Protein AF-A0A3C1A9A0-F1 (afdb_monomer)

Foldseek 3Di:
DDDDDDDPDDDDQDWDADPVGKTKHFPDADDAAADDAQKKWWKWKFKAFPVGHTPDTCVVVVHTAIDGACPPLAFQSCNVHRRVGGAQTWMKIWAWQVRHVAQDCPPSAHHRTTMIMTMGTHDIGDSVVPDDQPQPPFDWDADPLRKIKGWSDADPAAQADAQWKWWKWKWKDFPVRDTPDTCVSVVGTDIDGAPPPPAFQSCSVVSNVGHAQIWMKIFAWQNSHVAQDDDSVRHGRTTMIMTMHGHDID

Nearest PDB structures (foldseek):
  4ggq-assembly4_D  TM=9.706E-01  e=7.119E-12  Saccharomyces cerevisiae S288C
  3uqa-assembly1_A  TM=9.574E-01  e=8.371E-12  Saccharomyces cerevisiae S288C
  4g50-assembly2_B  TM=8.655E-01  e=7.931E-12  Saccharomyces cerevisiae S288C
  6o4a-assembly3_C  TM=8.579E-01  e=9.326E-12  Saccharomyces cerevisiae S288C
  6o49-assembly2_B  TM=7.398E-01  e=4.621E-12  Saccharomyces cerevisiae S288C

Solvent-accessible surface area (backbone atoms only — not comparable to full-atom values): 13678 Å² total; per-residue (Å²): 142,82,86,81,82,79,78,81,74,82,77,72,81,79,57,50,66,47,98,90,54,35,34,42,29,72,79,37,82,39,85,52,52,69,39,46,70,57,16,37,38,34,30,37,39,40,35,23,40,87,89,63,53,71,76,46,45,30,62,84,66,75,43,68,47,73,50,55,36,68,69,75,83,60,45,54,37,52,53,66,48,49,60,77,39,31,18,51,19,27,33,40,38,41,24,45,18,88,30,52,65,28,79,47,72,68,76,84,45,54,51,59,44,46,40,35,34,43,38,38,32,68,39,58,47,53,46,77,78,57,68,75,77,76,57,84,95,55,70,71,49,73,46,97,89,59,41,32,40,32,69,68,37,84,29,88,49,62,65,39,47,81,73,26,40,38,30,30,40,39,41,32,22,40,87,90,67,51,71,76,50,40,23,74,70,74,75,45,60,48,73,44,45,34,66,71,71,77,57,44,57,42,51,40,56,50,46,56,73,42,21,18,58,16,30,33,38,38,41,28,42,18,88,32,51,67,28,81,42,70,54,90,92,40,58,49,57,45,46,39,36,31,38,37,33,32,72,41,65,91

Radius of gyration: 23.23 Å; Cα contacts (8 Å, |Δi|>4): 586; chains: 1; bounding box: 51×32×93 Å

Secondary structure (DSSP, 8-state):
-----------PPP-EE-TT--EEEEEE---SPBP-TT-EEEEEEEEEETT--EEEETTTTT--EEEETTSSSS-HHHHHHGGG-BTT-EEEEEE-GGGTTTT---SSS-TTPPEEEEEEEEEEE-GGGSPPP--TTPPEEE-TTS-EEEEEE---SPBP-TT-EEEEEEEEE-TTS-EEEETTTTTS-EEEETTTTSS-HHHHHHHTT-BTT-EEEEEE-GGGTTTTS-BTTB-TT--EEEEEEEEEE-

pLDDT: mean 90.2, std 13.94, range [34.34, 98.69]

Sequence (250 aa):
NACSTTKKSATSPDFIQTPSGVKIQIVKHGKGEKVENENIVRLHYIGKLTDGTIFDSSIQRDKPIQIIVGRGQTIKGWEEAMPYLHEGDKAILTIPPELGYGDQDLGIIPPRSTLIFEIDLLEVVQASSYEPLNTAGLDTLELDSGLKIIIAKIGKGPKATYGRQVVAHYTGYLPDGKIFDSSYLHGQPISFQLGSGQVIKGWDEAFSLLPQGTKARLIIPPHLAYGNNDVGPIPAGSTLIFDVEVVDVK

Mean predicted aligned error: 8.96 Å

Structure (mmCIF, N/CA/C/O backbone):
data_AF-A0A3C1A9A0-F1
#
_entry.id   AF-A0A3C1A9A0-F1
#
loop_
_atom_site.group_PDB
_atom_site.id
_atom_site.type_symbol
_atom_site.label_atom_id
_atom_site.label_alt_id
_atom_site.label_comp_id
_atom_site.label_asym_id
_atom_site.label_entity_id
_atom_site.label_seq_id
_atom_site.pdbx_PDB_ins_code
_atom_site.Cartn_x
_atom_site.Cartn_y
_atom_site.Cartn_z
_atom_site.occupancy
_atom_site.B_iso_or_equiv
_atom_site.auth_seq_id
_atom_site.auth_comp_id
_atom_site.auth_asym_id
_atom_site.auth_atom_id
_atom_site.pdbx_PDB_model_num
ATOM 1 N N . ASN A 1 1 ? -17.185 -12.776 66.396 1.00 41.75 1 ASN A N 1
ATOM 2 C CA . ASN A 1 1 ? -18.099 -12.458 65.278 1.00 41.75 1 ASN A CA 1
ATOM 3 C C . ASN A 1 1 ? -17.717 -11.145 64.623 1.00 41.75 1 ASN A C 1
ATOM 5 O O . ASN A 1 1 ? -18.110 -10.104 65.119 1.00 41.75 1 ASN A O 1
ATOM 9 N N . ALA A 1 2 ? -16.954 -11.207 63.533 1.00 36.94 2 ALA A N 1
ATOM 10 C CA . ALA A 1 2 ? -16.932 -10.190 62.479 1.00 36.94 2 ALA A CA 1
ATOM 11 C C . ALA A 1 2 ? -16.252 -10.825 61.256 1.00 36.94 2 ALA A C 1
ATOM 13 O O . ALA A 1 2 ? -15.036 -10.786 61.103 1.00 36.94 2 ALA A O 1
ATOM 14 N N . CYS A 1 3 ? -17.052 -11.518 60.447 1.00 38.12 3 CYS A N 1
ATOM 15 C CA . CYS A 1 3 ? -16.649 -12.020 59.142 1.00 38.12 3 CYS A CA 1
ATOM 16 C C . CYS A 1 3 ? -16.727 -10.837 58.168 1.00 38.12 3 CYS A C 1
ATOM 18 O O . CYS A 1 3 ? -17.814 -10.341 57.885 1.00 38.12 3 CYS A O 1
ATOM 20 N N . SER A 1 4 ? -15.575 -10.345 57.719 1.00 35.97 4 SER A N 1
ATOM 21 C CA . SER A 1 4 ? -15.470 -9.339 56.664 1.00 35.97 4 SER A CA 1
ATOM 22 C C . SER A 1 4 ? -15.383 -10.064 55.323 1.00 35.97 4 SER A C 1
ATOM 24 O O . SER A 1 4 ? -14.306 -10.483 54.900 1.00 35.97 4 SER A O 1
ATOM 26 N N . THR A 1 5 ? -16.522 -10.231 54.659 1.00 39.34 5 THR A N 1
ATOM 27 C CA . THR A 1 5 ? -16.604 -10.668 53.265 1.00 39.34 5 THR A CA 1
ATOM 28 C C . THR A 1 5 ? -16.263 -9.499 52.343 1.00 39.34 5 THR A C 1
ATOM 30 O O . THR A 1 5 ? -17.104 -8.668 52.001 1.00 39.34 5 THR A O 1
ATOM 33 N N . THR A 1 6 ? -15.007 -9.425 51.908 1.00 36.47 6 THR A N 1
ATOM 34 C CA . THR A 1 6 ? -14.604 -8.561 50.798 1.00 36.47 6 THR A CA 1
ATOM 35 C C . THR A 1 6 ? -15.185 -9.111 49.494 1.00 36.47 6 THR A C 1
ATOM 37 O O . THR A 1 6 ? -14.821 -10.185 49.014 1.00 36.47 6 THR A O 1
ATOM 40 N N . LYS A 1 7 ? -16.134 -8.365 48.918 1.00 38.91 7 LYS A N 1
ATOM 41 C CA . LYS A 1 7 ? -16.634 -8.569 47.554 1.00 38.91 7 LYS A CA 1
ATOM 42 C C . LYS A 1 7 ? -15.457 -8.481 46.574 1.00 38.91 7 LYS A C 1
ATOM 44 O O . LYS A 1 7 ? -14.809 -7.440 46.490 1.00 38.91 7 LYS A O 1
ATOM 49 N N . LYS A 1 8 ? -15.203 -9.553 45.816 1.00 35.81 8 LYS A N 1
ATOM 50 C CA . LYS A 1 8 ? -14.360 -9.509 44.612 1.00 35.81 8 LYS A CA 1
ATOM 51 C C . LYS A 1 8 ? -15.003 -8.544 43.612 1.00 35.81 8 LYS A C 1
ATOM 53 O O . LYS A 1 8 ? -16.082 -8.824 43.097 1.00 35.81 8 LYS A O 1
ATOM 58 N N . SER A 1 9 ? -14.347 -7.409 43.381 1.00 34.34 9 SER A N 1
ATOM 59 C CA . SER A 1 9 ? -14.615 -6.531 42.242 1.00 34.34 9 SER A CA 1
ATOM 60 C C . SER A 1 9 ? -14.383 -7.319 40.956 1.00 34.34 9 SER A C 1
ATOM 62 O O . SER A 1 9 ? -13.368 -8.006 40.844 1.00 34.34 9 SER A O 1
ATOM 64 N N . ALA A 1 10 ? -15.319 -7.237 40.011 1.00 39.75 10 ALA A N 1
ATOM 65 C CA . ALA A 1 10 ? -15.143 -7.771 38.669 1.00 39.75 10 ALA A CA 1
ATOM 66 C C . ALA A 1 10 ? -13.889 -7.136 38.050 1.00 39.75 10 ALA A C 1
ATOM 68 O O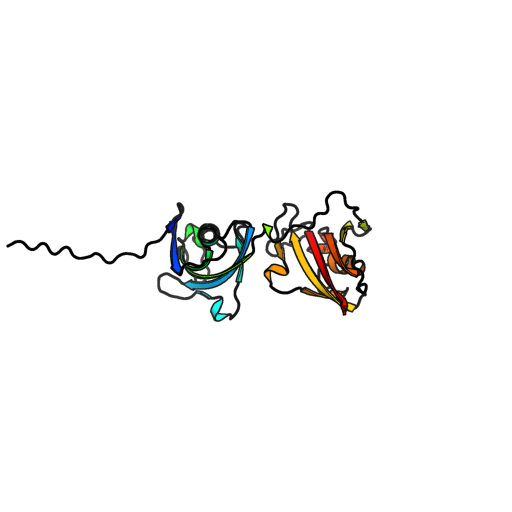 . ALA A 1 10 ? -13.765 -5.912 38.011 1.00 39.75 10 ALA A O 1
ATOM 69 N N . THR A 1 11 ? -12.932 -7.968 37.655 1.00 39.97 11 THR A N 1
ATOM 70 C CA . THR A 1 11 ? -11.699 -7.563 36.987 1.00 39.97 11 THR A CA 1
ATOM 71 C C . THR A 1 11 ? -12.072 -6.993 35.622 1.00 39.97 11 THR A C 1
ATOM 73 O O . THR A 1 11 ? -12.546 -7.728 34.756 1.00 39.97 11 THR A O 1
ATOM 76 N N . SER A 1 12 ? -11.903 -5.682 35.436 1.00 49.53 12 SER A N 1
ATOM 77 C CA . SER A 1 12 ? -11.842 -5.097 34.095 1.00 49.53 12 SER A CA 1
ATOM 78 C C . SER A 1 12 ? -10.804 -5.876 33.283 1.00 49.53 12 SER A C 1
ATOM 80 O O . SER A 1 12 ? -9.776 -6.240 33.857 1.00 49.53 12 SER A O 1
ATOM 82 N N . PRO A 1 13 ? -11.043 -6.171 31.995 1.00 57.34 13 PRO A N 1
ATOM 83 C CA . PRO A 1 13 ? -10.010 -6.790 31.183 1.00 57.34 13 PRO A CA 1
ATOM 84 C C . PRO A 1 13 ? -8.763 -5.905 31.200 1.00 57.34 13 PRO A C 1
ATOM 86 O O . PRO A 1 13 ? -8.875 -4.688 31.040 1.00 57.34 13 PRO A O 1
ATOM 89 N N . ASP A 1 14 ? -7.597 -6.510 31.422 1.00 85.56 14 ASP A N 1
ATOM 90 C CA . ASP A 1 14 ? -6.329 -5.794 31.364 1.00 85.56 14 ASP A CA 1
ATOM 91 C C . ASP A 1 14 ? -6.160 -5.233 29.945 1.00 85.56 14 ASP A C 1
ATOM 93 O O . ASP A 1 14 ? -6.187 -5.971 28.957 1.00 85.56 14 ASP A O 1
ATOM 97 N N . PHE A 1 15 ? -6.045 -3.911 29.839 1.00 91.19 15 PHE A N 1
ATOM 98 C CA . PHE A 1 15 ? -5.800 -3.216 28.581 1.00 91.19 15 PHE A CA 1
ATOM 99 C C . PHE A 1 15 ? -4.551 -2.350 28.704 1.00 91.19 15 PHE A C 1
ATOM 101 O O . PHE A 1 15 ? -4.271 -1.765 29.751 1.00 91.19 15 PHE A O 1
ATOM 108 N N . ILE A 1 16 ? -3.815 -2.243 27.604 1.00 95.25 16 ILE A N 1
ATOM 109 C CA . ILE A 1 16 ? -2.742 -1.267 27.442 1.00 95.25 16 ILE A CA 1
ATOM 110 C C . ILE A 1 16 ? -3.398 0.045 27.022 1.00 95.25 16 ILE A C 1
ATOM 112 O O . ILE A 1 16 ? -4.270 0.045 26.155 1.00 95.25 16 ILE A O 1
ATOM 116 N N . GLN A 1 17 ? -3.002 1.163 27.626 1.00 96.19 17 GLN A N 1
ATOM 117 C CA . GLN A 1 17 ? -3.461 2.484 27.208 1.00 96.19 17 GLN A CA 1
ATOM 118 C C . GLN A 1 17 ? -2.282 3.290 26.671 1.00 96.19 17 GLN A C 1
ATOM 120 O O . GLN A 1 17 ? -1.288 3.476 27.376 1.00 96.19 17 GLN A O 1
ATOM 125 N N . THR A 1 18 ? -2.389 3.768 25.432 1.00 95.75 18 THR A N 1
ATOM 126 C CA . THR A 1 18 ? -1.391 4.677 24.857 1.00 95.75 18 THR A CA 1
ATOM 127 C C . THR A 1 18 ? -1.466 6.044 25.552 1.00 95.75 18 THR A C 1
ATOM 129 O O . THR A 1 18 ? -2.513 6.393 26.109 1.00 95.75 18 THR A O 1
ATOM 132 N N . PRO A 1 19 ? -0.397 6.865 25.520 1.00 95.62 19 PRO A N 1
ATOM 133 C CA . PRO A 1 19 ? -0.416 8.200 26.128 1.00 95.62 19 PRO A CA 1
ATOM 134 C C . PRO A 1 19 ? -1.537 9.113 25.608 1.00 95.62 19 PRO A C 1
ATOM 136 O O . PRO A 1 19 ? -2.023 9.970 26.341 1.00 95.62 19 PRO A O 1
ATOM 139 N N . SER A 1 20 ? -1.952 8.917 24.357 1.00 96.38 20 SER A N 1
ATOM 140 C CA . SER A 1 20 ? -3.024 9.663 23.692 1.00 96.38 20 SER A CA 1
ATOM 141 C C . SER A 1 20 ? -4.431 9.126 24.004 1.00 96.38 20 SER A C 1
ATOM 143 O O . SER A 1 20 ? -5.416 9.773 23.667 1.00 96.38 20 SER A O 1
ATOM 145 N N . GLY A 1 21 ? -4.545 7.968 24.667 1.00 96.38 21 GLY A N 1
ATOM 146 C CA . GLY A 1 21 ? -5.814 7.425 25.151 1.00 96.38 21 GLY A CA 1
ATOM 147 C C . GLY A 1 21 ? -6.395 6.249 24.365 1.00 96.38 21 GLY A C 1
ATOM 148 O O . GLY A 1 21 ? -7.484 5.794 24.724 1.00 96.38 21 GLY A O 1
ATOM 149 N N . VAL A 1 22 ? -5.704 5.704 23.357 1.00 98.19 22 VAL A N 1
ATOM 150 C CA . VAL A 1 22 ? -6.134 4.446 22.718 1.00 98.19 22 VAL A CA 1
ATOM 151 C C . VAL A 1 22 ? -6.034 3.316 23.734 1.00 98.19 22 VAL A C 1
ATOM 153 O O . VAL A 1 22 ? -4.980 3.118 24.338 1.00 98.19 22 VAL A O 1
ATOM 156 N N . LYS A 1 23 ? -7.113 2.552 23.915 1.00 98.38 23 LYS A N 1
ATOM 157 C CA . LYS A 1 23 ? -7.092 1.336 24.739 1.00 98.38 23 LYS A CA 1
ATOM 158 C C . LYS A 1 23 ? -6.981 0.115 23.846 1.00 98.38 23 LYS A C 1
ATOM 160 O O . LYS A 1 23 ? -7.757 -0.027 22.905 1.00 98.38 23 LYS A O 1
ATOM 165 N N . ILE A 1 24 ? -6.046 -0.762 24.171 1.00 98.44 24 ILE A N 1
ATOM 166 C CA . ILE A 1 24 ? -5.696 -1.953 23.406 1.00 98.44 24 ILE A CA 1
ATOM 167 C C . ILE A 1 24 ? -5.873 -3.149 24.332 1.00 98.44 24 ILE A C 1
ATOM 169 O O . ILE A 1 24 ? -5.125 -3.324 25.295 1.00 98.44 24 ILE A O 1
ATOM 173 N N . GLN A 1 25 ? -6.874 -3.969 24.050 1.00 98.00 25 GLN A N 1
ATOM 174 C CA . GLN A 1 25 ? -7.133 -5.201 24.779 1.00 98.00 25 GLN A CA 1
ATOM 175 C C . GLN A 1 25 ? -6.804 -6.389 23.876 1.00 98.00 25 GLN A C 1
ATOM 177 O O . GLN A 1 25 ? -7.544 -6.679 22.939 1.00 98.00 25 GLN A O 1
ATOM 182 N N . ILE A 1 26 ? -5.717 -7.102 24.164 1.00 97.56 26 ILE A N 1
ATOM 183 C CA . ILE A 1 26 ? -5.370 -8.336 23.449 1.00 97.56 26 ILE A CA 1
ATOM 184 C C . ILE A 1 26 ? -6.269 -9.458 23.982 1.00 97.56 26 ILE A C 1
ATOM 186 O O . ILE A 1 26 ? -6.160 -9.874 25.132 1.00 97.56 26 ILE A O 1
ATOM 190 N N . VAL A 1 27 ? -7.190 -9.933 23.147 1.00 97.31 27 VAL A N 1
ATOM 191 C CA . VAL A 1 27 ? -8.151 -11.003 23.470 1.00 97.31 27 VAL A CA 1
ATOM 192 C C . VAL A 1 27 ? -7.524 -12.378 23.261 1.00 97.31 27 VAL A C 1
ATOM 194 O O . VAL A 1 27 ? -7.793 -13.319 24.006 1.00 97.31 27 VAL A O 1
ATOM 197 N N . LYS A 1 28 ? -6.671 -12.501 22.245 1.00 97.12 28 LYS A N 1
ATOM 198 C CA . LYS A 1 28 ? -5.860 -13.687 21.984 1.00 97.12 28 LYS A CA 1
ATOM 199 C C . LYS A 1 28 ? -4.493 -13.221 21.530 1.00 97.12 28 LYS A C 1
ATOM 201 O O . LYS A 1 28 ? -4.422 -12.465 20.571 1.00 97.12 28 LYS A O 1
ATOM 206 N N . HIS A 1 29 ? -3.448 -13.713 22.183 1.00 96.69 29 HIS A N 1
ATOM 207 C CA . HIS A 1 29 ? -2.092 -13.416 21.759 1.00 96.69 29 HIS A CA 1
ATOM 208 C C . HIS A 1 29 ? -1.638 -14.371 20.646 1.00 96.69 29 HIS A C 1
ATOM 210 O O . HIS A 1 29 ? -1.780 -15.596 20.761 1.00 96.69 29 HIS A O 1
ATOM 216 N N . GLY A 1 30 ? -1.123 -13.794 19.571 1.00 94.88 30 GLY A N 1
ATOM 217 C CA . GLY A 1 30 ? -0.382 -14.441 18.510 1.00 94.88 30 GLY A CA 1
ATOM 218 C C . GLY A 1 30 ? 1.026 -14.825 18.955 1.00 94.88 30 GLY A C 1
ATOM 219 O O . GLY A 1 30 ? 1.449 -14.560 20.078 1.00 94.88 30 GLY A O 1
ATOM 220 N N . LYS A 1 31 ? 1.743 -15.528 18.081 1.00 93.12 31 LYS A N 1
ATOM 221 C CA . LYS A 1 31 ? 3.132 -15.959 18.321 1.00 93.12 31 LYS A CA 1
ATOM 222 C C . LYS A 1 31 ? 4.078 -15.551 17.195 1.00 93.12 31 LYS A C 1
ATOM 224 O O . LYS A 1 31 ? 5.242 -15.938 17.245 1.00 93.12 31 LYS A O 1
ATOM 229 N N . GLY A 1 32 ? 3.563 -14.889 16.161 1.00 92.44 32 GLY A N 1
ATOM 230 C CA . GLY A 1 32 ? 4.388 -14.451 15.050 1.00 92.44 32 GLY A CA 1
ATOM 231 C C . GLY A 1 32 ? 5.019 -13.092 15.328 1.00 92.44 32 GLY A C 1
ATOM 232 O O . GLY A 1 32 ? 5.099 -12.642 16.474 1.00 92.44 32 GLY A O 1
ATOM 233 N N . GLU A 1 33 ? 5.489 -12.464 14.259 1.00 91.94 33 GLU A N 1
ATOM 234 C CA . GLU A 1 33 ? 6.300 -11.255 14.328 1.00 91.94 33 GLU A CA 1
ATOM 235 C C . GLU A 1 33 ? 5.561 -10.089 14.985 1.00 91.94 33 GLU A C 1
ATOM 237 O O . GLU A 1 33 ? 4.350 -9.905 14.817 1.00 91.94 33 GLU A O 1
ATOM 242 N N . LYS A 1 34 ? 6.311 -9.282 15.738 1.00 94.50 34 LYS A N 1
ATOM 243 C CA . LYS A 1 34 ? 5.804 -8.020 16.267 1.00 94.50 34 LYS A CA 1
ATOM 244 C C . LYS A 1 34 ? 5.632 -7.035 15.117 1.00 94.50 34 LYS A C 1
ATOM 246 O O . LYS A 1 34 ? 6.505 -6.922 14.263 1.00 94.50 34 LYS A O 1
ATOM 251 N N . VAL A 1 35 ? 4.538 -6.285 15.132 1.00 94.69 35 VAL A N 1
ATOM 252 C CA . VAL A 1 35 ? 4.321 -5.218 14.158 1.00 94.69 35 VAL A CA 1
ATOM 253 C C . VAL A 1 35 ? 5.290 -4.065 14.413 1.00 94.69 35 VAL A C 1
ATOM 255 O O . VAL A 1 35 ? 5.323 -3.486 15.502 1.00 94.69 35 VAL A O 1
ATOM 258 N N . GLU A 1 36 ? 6.034 -3.686 13.380 1.00 90.69 36 GLU A N 1
ATOM 259 C CA . GLU A 1 36 ? 6.855 -2.478 13.356 1.00 90.69 36 GLU A CA 1
ATOM 260 C C . GLU A 1 36 ? 6.339 -1.476 12.317 1.00 90.69 36 GLU A C 1
ATOM 262 O O . GLU A 1 36 ? 5.587 -1.821 11.403 1.00 90.69 36 GLU A O 1
ATOM 267 N N . ASN A 1 37 ? 6.761 -0.215 12.433 1.00 87.00 37 ASN A N 1
ATOM 268 C CA . ASN A 1 37 ? 6.510 0.758 11.372 1.00 87.00 37 ASN A CA 1
ATOM 269 C C . ASN A 1 37 ? 7.091 0.255 10.048 1.00 87.00 37 ASN A C 1
ATOM 271 O O . ASN A 1 37 ? 8.059 -0.506 10.021 1.00 87.00 37 ASN A O 1
ATOM 275 N N . GLU A 1 38 ? 6.481 0.688 8.951 1.00 81.56 38 GLU A N 1
ATOM 276 C CA . GLU A 1 38 ? 6.758 0.254 7.584 1.00 81.56 38 GLU A CA 1
ATOM 277 C C . GLU A 1 38 ? 6.352 -1.194 7.290 1.00 81.56 38 GLU A C 1
ATOM 279 O O . GLU A 1 38 ? 6.251 -1.554 6.120 1.00 81.56 38 GLU A O 1
ATOM 284 N N . ASN A 1 39 ? 6.065 -2.023 8.302 1.00 86.44 39 ASN A N 1
ATOM 285 C CA . ASN A 1 39 ? 5.552 -3.365 8.055 1.00 86.44 39 ASN A CA 1
ATOM 286 C C . ASN A 1 39 ? 4.215 -3.296 7.329 1.00 86.44 39 ASN A C 1
ATOM 288 O O . ASN A 1 39 ? 3.394 -2.393 7.524 1.00 86.44 39 ASN A O 1
ATOM 292 N N . ILE A 1 40 ? 4.004 -4.315 6.516 1.00 83.81 40 ILE A N 1
ATOM 293 C CA . ILE A 1 40 ? 2.741 -4.568 5.860 1.00 83.81 40 ILE A CA 1
ATOM 294 C C . ILE A 1 40 ? 1.989 -5.539 6.749 1.00 83.81 40 ILE A C 1
ATOM 296 O O . ILE A 1 40 ? 2.475 -6.633 7.033 1.00 83.81 40 ILE A O 1
ATOM 300 N N . VAL A 1 41 ? 0.792 -5.156 7.169 1.00 90.50 41 VAL A N 1
ATOM 301 C CA . VAL A 1 41 ? -0.060 -6.029 7.973 1.00 90.50 41 VAL A CA 1
ATOM 302 C C . VAL A 1 41 ? -1.308 -6.398 7.193 1.00 90.50 41 VAL A C 1
ATOM 304 O O . VAL A 1 41 ? -1.947 -5.533 6.592 1.00 90.50 41 VAL A O 1
ATOM 307 N N . ARG A 1 42 ? -1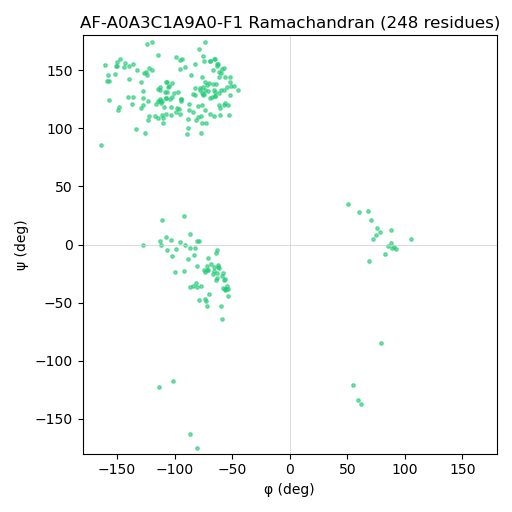.668 -7.684 7.201 1.00 91.06 42 ARG A N 1
ATOM 308 C CA . ARG A 1 42 ? -2.931 -8.190 6.651 1.00 91.06 42 ARG A CA 1
ATOM 309 C C . ARG A 1 42 ? -3.842 -8.575 7.803 1.00 91.06 42 ARG A C 1
ATOM 311 O O . ARG A 1 42 ? -3.454 -9.360 8.665 1.00 91.06 42 ARG A O 1
ATOM 318 N N . LEU A 1 43 ? -5.060 -8.045 7.823 1.00 95.50 43 LEU A N 1
ATOM 319 C CA . LEU A 1 43 ? -5.968 -8.240 8.954 1.00 95.50 43 LEU A CA 1
ATOM 320 C C . LEU A 1 43 ? -7.445 -8.224 8.561 1.00 95.50 43 LEU A C 1
ATOM 322 O O . LEU A 1 43 ? -7.862 -7.585 7.588 1.00 95.50 43 LEU A O 1
ATOM 326 N N . HIS A 1 44 ? -8.253 -8.902 9.371 1.00 97.94 44 HIS A N 1
ATOM 327 C CA . HIS A 1 44 ? -9.691 -8.677 9.422 1.00 97.94 44 HIS A CA 1
ATOM 328 C C . HIS A 1 44 ? -10.054 -7.701 10.543 1.00 97.94 44 HIS A C 1
ATOM 330 O O . HIS A 1 44 ? -9.360 -7.619 11.554 1.00 97.94 44 HIS A O 1
ATOM 336 N N . TYR A 1 45 ? -11.152 -6.964 10.362 1.00 98.12 45 TYR A N 1
ATOM 337 C CA . TYR A 1 45 ? -11.705 -6.119 11.410 1.00 98.12 45 TYR A CA 1
ATOM 338 C C . TYR A 1 45 ? -13.230 -6.011 11.355 1.00 98.12 45 TYR A C 1
ATOM 340 O O . TYR A 1 45 ? -13.865 -6.214 10.311 1.00 98.12 45 TYR A O 1
ATOM 348 N N . ILE A 1 46 ? -13.803 -5.624 12.491 1.00 98.44 46 ILE A N 1
ATOM 349 C CA . ILE A 1 46 ? -15.162 -5.098 12.610 1.00 98.44 46 ILE A CA 1
ATOM 350 C C . ILE A 1 46 ? -15.087 -3.765 13.359 1.00 98.44 46 ILE A C 1
ATOM 352 O O . ILE A 1 46 ? -14.624 -3.727 14.496 1.00 98.44 46 ILE A O 1
ATOM 356 N N . GLY A 1 47 ? -15.531 -2.686 12.718 1.00 98.25 47 GLY A N 1
ATOM 357 C CA . GLY A 1 47 ? -15.666 -1.354 13.300 1.00 98.25 47 GLY A CA 1
ATOM 358 C C . GLY A 1 47 ? -17.084 -1.128 13.819 1.00 98.25 47 GL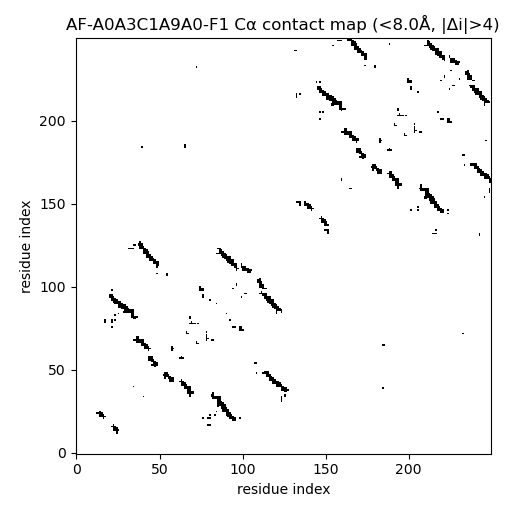Y A C 1
ATOM 359 O O . GLY A 1 47 ? -18.061 -1.303 13.084 1.00 98.25 47 GLY A O 1
ATOM 360 N N . LYS A 1 48 ? -17.195 -0.756 15.096 1.00 98.31 48 LYS A N 1
ATOM 361 C CA . LYS A 1 48 ? -18.455 -0.549 15.815 1.00 98.31 48 LYS A CA 1
ATOM 362 C C . LYS A 1 48 ? -18.445 0.758 16.600 1.00 98.31 48 LYS A C 1
ATOM 364 O O . LYS A 1 48 ? -17.399 1.198 17.078 1.00 98.31 48 LYS A O 1
ATOM 369 N N . LEU A 1 49 ? -19.617 1.353 16.774 1.00 98.38 49 LEU A N 1
ATOM 370 C CA . LEU A 1 49 ? -19.844 2.394 17.774 1.00 98.38 49 LEU A CA 1
ATOM 371 C C . LEU A 1 49 ? -20.024 1.772 19.168 1.00 98.38 49 LEU A C 1
ATOM 373 O O . LEU A 1 49 ? -20.197 0.560 19.316 1.00 98.38 49 LEU A O 1
ATOM 377 N N . THR A 1 50 ? -19.999 2.606 20.208 1.00 97.44 50 THR A N 1
ATOM 378 C CA . THR A 1 50 ? -20.159 2.169 21.607 1.00 97.44 50 THR A CA 1
ATOM 379 C C . THR A 1 50 ? -21.540 1.595 21.926 1.00 97.44 50 THR A C 1
ATOM 381 O O . THR A 1 50 ? -21.675 0.860 22.901 1.00 97.44 50 THR A O 1
ATOM 384 N N . ASP A 1 51 ? -22.550 1.888 21.105 1.00 96.12 51 ASP A N 1
ATOM 385 C CA . ASP A 1 51 ? -23.885 1.286 21.181 1.00 96.12 51 ASP A CA 1
ATOM 386 C C . ASP A 1 51 ? -23.975 -0.094 20.493 1.00 96.12 51 ASP A C 1
ATOM 388 O O . ASP A 1 51 ? -25.012 -0.753 20.558 1.00 96.12 51 ASP A O 1
ATOM 392 N N . GLY A 1 52 ? -22.885 -0.553 19.865 1.00 96.75 52 GLY A N 1
ATOM 393 C CA . GLY A 1 52 ? -22.796 -1.823 19.147 1.00 96.75 52 GLY A CA 1
ATOM 394 C C . GLY A 1 52 ? -23.105 -1.740 17.650 1.00 96.75 52 GLY A C 1
ATOM 395 O O . GLY A 1 52 ? -22.945 -2.748 16.957 1.00 96.75 52 GLY A O 1
ATOM 396 N N . THR A 1 53 ? -23.497 -0.575 17.126 1.00 97.50 53 THR A N 1
ATOM 397 C CA . THR A 1 53 ? -23.760 -0.371 15.695 1.00 97.50 53 THR A CA 1
ATOM 398 C C . THR A 1 53 ? -22.496 -0.637 14.883 1.00 97.50 53 THR A C 1
ATOM 400 O O . THR A 1 53 ? -21.499 0.067 15.038 1.00 97.50 53 THR A O 1
ATOM 403 N N . ILE A 1 54 ? -22.526 -1.645 14.005 1.00 98.00 54 ILE A N 1
ATOM 404 C CA . ILE A 1 54 ? -21.438 -1.923 13.058 1.00 98.00 54 ILE A CA 1
ATOM 405 C C . ILE A 1 54 ? -21.525 -0.904 11.923 1.00 98.00 54 ILE A C 1
ATOM 407 O O . ILE A 1 54 ? -22.527 -0.868 11.212 1.00 98.00 54 ILE A O 1
ATOM 411 N N . PHE A 1 55 ? -20.471 -0.113 11.736 1.00 96.88 55 PHE A N 1
ATOM 412 C CA . PHE A 1 55 ? -20.377 0.821 10.612 1.00 96.88 55 PHE A CA 1
ATOM 413 C C . PHE A 1 55 ? -19.521 0.279 9.467 1.00 96.88 55 PHE A C 1
ATOM 415 O O . PHE A 1 55 ? -19.689 0.705 8.328 1.00 96.88 55 PHE A O 1
ATOM 422 N N . ASP A 1 56 ? -18.610 -0.656 9.753 1.00 95.75 56 ASP A N 1
ATOM 423 C CA . ASP A 1 56 ? -17.722 -1.220 8.745 1.00 95.75 56 ASP A CA 1
ATOM 424 C C . ASP A 1 56 ? -17.185 -2.602 9.157 1.00 95.75 56 ASP A C 1
ATOM 426 O O . ASP A 1 56 ? -16.952 -2.872 10.336 1.00 95.75 56 ASP A O 1
ATOM 430 N N . SER A 1 57 ? -16.983 -3.509 8.200 1.00 96.75 57 SER A N 1
ATOM 431 C CA . SER A 1 57 ? -16.426 -4.839 8.465 1.00 96.75 57 SER A CA 1
ATOM 432 C C . SER A 1 57 ? -15.779 -5.451 7.229 1.00 96.75 57 SER A C 1
ATOM 434 O O . SER A 1 57 ? -16.428 -5.667 6.204 1.00 96.75 57 SER A O 1
ATOM 436 N N . SER A 1 58 ? -14.507 -5.831 7.348 1.00 95.44 58 SER A N 1
ATOM 437 C CA . SER A 1 58 ? -13.826 -6.574 6.284 1.00 95.44 58 SER A CA 1
ATOM 438 C C . SER A 1 58 ? -14.270 -8.038 6.200 1.00 95.44 58 SER A C 1
ATOM 440 O O . SER A 1 58 ? -14.163 -8.651 5.142 1.00 95.44 58 SER A O 1
ATOM 442 N N . ILE A 1 59 ? -14.825 -8.585 7.285 1.00 93.00 59 ILE A N 1
ATOM 443 C CA . ILE A 1 59 ? -15.408 -9.935 7.318 1.00 93.00 59 ILE A CA 1
ATOM 444 C C . ILE A 1 59 ? -16.704 -9.972 6.504 1.00 93.00 59 ILE A C 1
ATOM 446 O O . ILE A 1 59 ? -16.904 -10.888 5.717 1.00 93.00 59 ILE A O 1
ATOM 450 N N . GLN A 1 60 ? -17.561 -8.950 6.624 1.00 92.38 60 GLN A N 1
ATOM 451 C CA . GLN A 1 60 ? -18.787 -8.861 5.814 1.00 92.38 60 GLN A CA 1
ATOM 452 C C . GLN A 1 60 ? -18.499 -8.731 4.311 1.00 92.38 60 GLN A C 1
ATOM 454 O O . GLN A 1 60 ? -19.335 -9.103 3.493 1.00 92.38 60 GLN A O 1
ATOM 459 N N . ARG A 1 61 ? -17.315 -8.222 3.944 1.00 93.50 61 ARG A N 1
ATOM 460 C CA . ARG A 1 61 ? -16.833 -8.168 2.556 1.00 93.50 61 ARG A CA 1
ATOM 461 C C . ARG A 1 61 ? -16.108 -9.434 2.098 1.00 93.50 61 ARG A C 1
ATOM 463 O O . ARG A 1 61 ? -15.677 -9.470 0.950 1.00 93.50 61 ARG A O 1
ATOM 470 N N . ASP A 1 62 ? -15.922 -10.408 2.987 1.00 89.69 62 ASP A N 1
ATOM 471 C CA . ASP A 1 62 ? -15.138 -11.626 2.755 1.00 89.69 62 ASP A CA 1
ATOM 472 C C . ASP A 1 62 ? -13.733 -11.348 2.185 1.00 89.69 62 ASP A C 1
ATOM 474 O O . ASP A 1 62 ? -13.209 -12.060 1.329 1.00 89.69 62 ASP A O 1
ATOM 478 N N . LYS A 1 63 ? -13.118 -10.238 2.617 1.00 88.38 63 LYS A N 1
ATOM 479 C CA . LYS A 1 63 ? -11.810 -9.815 2.111 1.00 88.38 63 LYS A CA 1
ATOM 480 C C . LYS A 1 63 ? -11.024 -9.067 3.188 1.00 88.38 63 LYS A C 1
ATOM 482 O O . LYS A 1 63 ? -11.462 -7.986 3.589 1.00 88.38 63 LYS A O 1
ATOM 487 N N . PRO A 1 64 ? -9.871 -9.589 3.654 1.00 90.62 64 PRO A N 1
ATOM 488 C CA . PRO A 1 64 ? -9.022 -8.868 4.593 1.00 90.62 64 PRO A CA 1
ATOM 489 C C . PRO A 1 64 ? -8.487 -7.588 3.952 1.00 90.62 64 PRO A C 1
ATOM 491 O O . PRO A 1 64 ? -8.380 -7.481 2.728 1.00 90.62 64 PRO A O 1
ATOM 494 N N . ILE A 1 65 ? -8.141 -6.620 4.793 1.00 89.12 65 ILE A N 1
ATOM 495 C CA . ILE A 1 65 ? -7.457 -5.410 4.342 1.00 89.12 65 ILE A CA 1
ATOM 496 C C . ILE A 1 65 ? -5.962 -5.533 4.594 1.00 89.12 65 ILE A C 1
ATOM 498 O O . ILE A 1 65 ? -5.518 -6.346 5.410 1.00 89.12 65 ILE A O 1
ATOM 502 N N . GLN A 1 66 ? -5.206 -4.696 3.896 1.00 85.56 66 GLN A N 1
ATOM 503 C CA . GLN A 1 66 ? -3.779 -4.531 4.099 1.00 85.56 66 GLN A CA 1
ATOM 504 C C . GLN A 1 66 ? -3.461 -3.063 4.251 1.00 85.56 66 GLN A C 1
ATOM 506 O O . GLN A 1 66 ? -4.030 -2.230 3.545 1.00 85.56 66 GLN A O 1
ATOM 511 N N . ILE A 1 67 ? -2.559 -2.769 5.174 1.00 87.00 67 ILE A N 1
ATOM 512 C CA . ILE A 1 67 ? -2.094 -1.413 5.442 1.00 87.00 67 ILE A CA 1
ATOM 513 C C . ILE A 1 67 ? -0.590 -1.440 5.679 1.00 87.00 67 ILE A C 1
ATOM 515 O O . ILE A 1 67 ? -0.041 -2.452 6.125 1.00 87.00 67 ILE A O 1
ATOM 519 N N . ILE A 1 68 ? 0.060 -0.316 5.392 1.00 84.81 68 ILE A N 1
ATOM 520 C CA . ILE A 1 68 ? 1.455 -0.084 5.756 1.00 84.81 68 ILE A CA 1
ATOM 521 C C . ILE A 1 68 ? 1.455 0.735 7.045 1.00 84.81 68 ILE A C 1
ATOM 523 O O . ILE A 1 68 ? 0.951 1.859 7.070 1.00 84.81 68 ILE A O 1
ATOM 527 N N . VAL A 1 69 ? 1.997 0.165 8.117 1.00 89.56 69 VAL A N 1
ATOM 528 C CA . VAL A 1 69 ? 1.944 0.765 9.457 1.00 89.56 69 VAL A CA 1
ATOM 529 C C . VAL A 1 69 ? 2.866 1.979 9.544 1.00 89.56 69 VAL A C 1
ATOM 531 O O . VAL A 1 69 ? 4.000 1.940 9.073 1.00 89.56 69 VAL A O 1
ATOM 534 N N . GLY A 1 70 ? 2.408 3.059 10.176 1.00 86.06 70 GLY A N 1
ATOM 535 C CA . GLY A 1 70 ? 3.226 4.233 10.483 1.00 86.06 70 GLY A CA 1
ATOM 536 C C . GLY A 1 70 ? 3.269 5.284 9.374 1.00 86.06 70 GLY A C 1
ATOM 537 O O . GLY A 1 70 ? 4.090 6.200 9.432 1.00 86.06 70 GLY A O 1
ATOM 538 N N . ARG A 1 71 ? 2.396 5.184 8.365 1.00 81.06 71 ARG A N 1
ATOM 539 C CA . ARG A 1 71 ? 2.394 6.088 7.200 1.00 81.06 71 ARG A CA 1
ATOM 540 C C . ARG A 1 71 ? 1.187 7.005 7.093 1.00 81.06 71 ARG A C 1
ATOM 542 O O . ARG A 1 71 ? 1.091 7.765 6.131 1.00 81.06 71 ARG A O 1
ATOM 549 N N . GLY A 1 72 ? 0.290 6.963 8.076 1.00 83.62 72 GLY A N 1
ATOM 550 C CA . GLY A 1 72 ? -0.889 7.829 8.104 1.00 83.62 72 GLY A CA 1
ATOM 551 C C . GLY A 1 72 ? -1.895 7.502 7.001 1.00 83.62 72 GLY A C 1
ATOM 552 O O . GLY A 1 72 ? -2.595 8.391 6.525 1.00 83.62 72 GLY A O 1
ATOM 553 N N . GLN A 1 73 ? -1.941 6.237 6.574 1.00 81.31 73 GLN A N 1
ATOM 554 C CA . GLN A 1 73 ? -2.959 5.735 5.646 1.00 81.31 73 GLN A CA 1
ATOM 555 C C . GLN A 1 73 ? -4.270 5.413 6.375 1.00 81.31 73 GLN A C 1
ATOM 557 O O . GLN A 1 73 ? -5.321 5.305 5.745 1.00 81.31 73 GLN A O 1
ATOM 562 N N . THR A 1 74 ? -4.209 5.251 7.697 1.00 91.62 74 THR A N 1
ATOM 563 C CA . THR A 1 74 ? -5.353 4.950 8.555 1.00 91.62 74 THR A CA 1
ATOM 564 C C . THR A 1 74 ? -5.574 6.047 9.598 1.00 91.62 74 THR A C 1
ATOM 566 O O . THR A 1 74 ? -4.806 7.006 9.707 1.00 91.62 74 THR A O 1
ATOM 569 N N . ILE A 1 75 ? -6.662 5.937 10.364 1.00 96.12 75 ILE A N 1
ATOM 570 C CA . ILE A 1 75 ? -6.912 6.834 11.497 1.00 96.12 75 ILE A CA 1
ATOM 571 C C . ILE A 1 75 ? -5.772 6.736 12.519 1.00 96.12 75 ILE A C 1
ATOM 573 O O . ILE A 1 75 ? -5.211 5.664 12.741 1.00 96.12 75 ILE A O 1
ATOM 577 N N . LYS A 1 76 ? -5.461 7.844 13.197 1.00 96.56 76 LYS A N 1
ATOM 578 C CA . LYS A 1 76 ? -4.320 7.928 14.128 1.00 96.56 76 LYS A CA 1
ATOM 579 C C . LYS A 1 76 ? -4.344 6.842 15.203 1.00 96.56 76 LYS A C 1
ATOM 581 O O . LYS A 1 76 ? -3.300 6.317 15.565 1.00 96.56 76 LYS A O 1
ATOM 586 N N . GLY A 1 77 ? -5.531 6.465 15.679 1.00 97.44 77 GLY A N 1
ATOM 587 C CA . GLY A 1 77 ? -5.672 5.417 16.684 1.00 97.44 77 GLY A CA 1
ATOM 588 C C . GLY A 1 77 ? -5.219 4.036 16.201 1.00 97.44 77 GLY A C 1
ATOM 589 O O . GLY A 1 77 ? -4.725 3.256 17.008 1.00 97.44 77 GLY A O 1
ATOM 590 N N . TRP A 1 78 ? -5.338 3.737 14.903 1.00 97.19 78 TRP A N 1
ATOM 591 C CA . TRP A 1 78 ? -4.767 2.521 14.315 1.00 97.19 78 TRP A CA 1
ATOM 592 C C . TRP A 1 78 ? -3.251 2.628 14.209 1.00 97.19 78 TRP A C 1
ATOM 594 O O . TRP A 1 78 ? -2.558 1.722 14.664 1.00 97.19 78 TRP A O 1
AT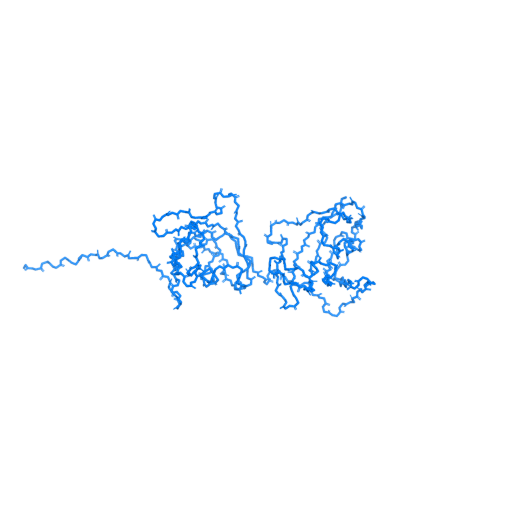OM 604 N N . GLU A 1 79 ? -2.744 3.743 13.676 1.00 94.56 79 GLU A N 1
ATOM 605 C CA . GLU A 1 79 ? -1.299 3.993 13.557 1.00 94.56 79 GLU A CA 1
ATOM 606 C C . GLU A 1 79 ? -0.586 3.839 14.912 1.00 94.56 79 GLU A C 1
ATOM 608 O O . GLU A 1 79 ? 0.497 3.268 14.988 1.00 94.56 79 GLU A O 1
ATOM 613 N N . GLU A 1 80 ? -1.220 4.283 16.002 1.00 95.94 8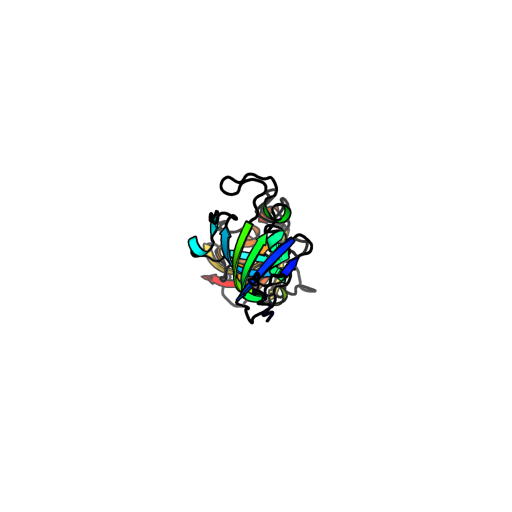0 GLU A N 1
ATOM 614 C CA . GLU A 1 80 ? -0.689 4.114 17.354 1.00 95.94 80 GLU A CA 1
ATOM 615 C C . GLU A 1 80 ? -0.852 2.702 17.923 1.00 95.94 80 GLU A C 1
ATOM 617 O O . GLU A 1 80 ? 0.007 2.250 18.678 1.00 95.94 80 GLU A O 1
ATOM 622 N N . ALA A 1 81 ? -1.949 2.008 17.614 1.00 97.25 81 ALA A N 1
ATOM 623 C CA . ALA A 1 81 ? -2.244 0.707 18.205 1.00 97.25 81 ALA A CA 1
ATOM 624 C C . ALA A 1 81 ? -1.490 -0.449 17.545 1.00 97.25 81 ALA A C 1
ATOM 626 O O . ALA A 1 81 ? -1.097 -1.386 18.241 1.00 97.25 81 ALA A O 1
ATOM 627 N N . MET A 1 82 ? -1.299 -0.406 16.223 1.00 96.62 82 MET A N 1
ATOM 628 C CA . MET A 1 82 ? -0.719 -1.519 15.464 1.00 96.62 82 MET A CA 1
ATOM 629 C C . MET A 1 82 ? 0.638 -1.988 16.022 1.00 96.62 82 MET A C 1
ATOM 631 O O . MET A 1 82 ? 0.771 -3.193 16.221 1.00 96.62 82 MET A O 1
ATOM 635 N N . PRO A 1 83 ? 1.597 -1.112 16.396 1.00 96.06 83 PRO A N 1
ATOM 636 C CA . PRO A 1 83 ? 2.895 -1.533 16.948 1.00 96.06 83 PRO A CA 1
ATOM 637 C C . PRO A 1 83 ? 2.857 -2.278 18.298 1.00 96.06 83 PRO A C 1
ATOM 639 O O . PRO A 1 83 ? 3.892 -2.748 18.781 1.00 96.06 83 PRO A O 1
ATOM 642 N N . TYR A 1 84 ? 1.692 -2.366 18.950 1.00 96.75 84 TYR A N 1
ATOM 643 C CA . TYR A 1 84 ? 1.497 -3.173 20.160 1.00 96.75 84 TYR A CA 1
ATOM 644 C C . TYR A 1 84 ? 1.096 -4.620 19.853 1.00 96.75 84 TYR A C 1
ATOM 646 O O . TYR A 1 84 ? 1.109 -5.453 20.760 1.00 96.75 84 TYR A O 1
ATOM 654 N N . LEU A 1 85 ? 0.729 -4.915 18.605 1.00 97.56 85 LEU A N 1
ATOM 655 C CA . LEU A 1 85 ? 0.225 -6.216 18.189 1.00 97.56 85 LEU A CA 1
ATOM 656 C C . LEU A 1 85 ? 1.333 -7.101 17.604 1.00 97.56 85 LEU A C 1
ATOM 658 O O . LEU A 1 85 ? 2.382 -6.628 17.161 1.00 97.56 85 LEU A O 1
ATOM 662 N N . HIS A 1 86 ? 1.075 -8.403 17.606 1.00 97.31 86 HIS A N 1
ATOM 663 C CA . HIS A 1 86 ? 1.875 -9.446 16.969 1.00 97.31 86 HIS A CA 1
ATOM 664 C C . HIS A 1 86 ? 1.020 -10.229 15.977 1.00 97.31 86 HIS A C 1
ATOM 666 O O . HIS A 1 86 ? -0.192 -10.375 16.158 1.00 97.31 86 HIS A O 1
ATOM 672 N N . GLU A 1 87 ? 1.645 -10.788 14.947 1.00 96.62 87 GLU A N 1
ATOM 673 C CA . GLU A 1 87 ? 0.969 -11.685 14.016 1.00 96.62 87 GLU A CA 1
ATOM 674 C C . GLU A 1 87 ? 0.225 -12.812 14.756 1.00 96.62 87 GLU A C 1
ATOM 676 O O . GLU A 1 87 ? 0.785 -13.535 15.594 1.00 96.62 87 GLU A O 1
ATOM 681 N N . GLY A 1 88 ? -1.058 -12.970 14.422 1.00 97.44 88 GLY A N 1
ATOM 682 C CA . GLY A 1 88 ? -1.987 -13.904 15.049 1.00 97.44 88 GLY A CA 1
ATOM 683 C C . GLY A 1 88 ? -2.765 -13.331 16.239 1.00 97.44 88 GLY A C 1
ATOM 684 O O . GLY A 1 88 ? -3.597 -14.054 16.804 1.00 97.44 88 GLY A O 1
ATOM 685 N N . ASP A 1 89 ? -2.512 -12.079 16.637 1.00 98.44 89 ASP A N 1
ATOM 686 C CA . ASP A 1 89 ? -3.283 -11.402 17.679 1.00 98.44 89 ASP A CA 1
ATOM 687 C C . ASP A 1 89 ? -4.748 -11.212 17.258 1.00 98.44 89 ASP A C 1
ATOM 689 O O . ASP A 1 89 ? -5.059 -10.777 16.147 1.00 98.44 89 ASP A O 1
ATOM 693 N N . LYS A 1 90 ? -5.661 -11.446 18.205 1.00 98.38 90 LYS A N 1
ATOM 694 C CA . LYS A 1 90 ? -7.005 -10.860 18.180 1.00 98.38 90 LYS A CA 1
ATOM 695 C C . LYS A 1 90 ? -7.076 -9.787 19.250 1.00 98.38 90 LYS A C 1
ATOM 697 O O . LYS A 1 90 ? -6.803 -10.083 20.415 1.00 98.38 90 LYS A O 1
ATOM 702 N N . ALA A 1 91 ? -7.466 -8.573 18.888 1.00 98.12 91 ALA A N 1
ATOM 703 C CA . ALA A 1 91 ? -7.474 -7.435 19.802 1.00 98.12 91 ALA A CA 1
ATOM 704 C C . ALA A 1 91 ? -8.756 -6.608 19.685 1.00 98.12 91 ALA A C 1
ATOM 706 O O . ALA A 1 91 ? -9.409 -6.598 18.648 1.00 98.12 91 ALA A O 1
ATOM 707 N N . ILE A 1 92 ? -9.104 -5.899 20.753 1.00 98.50 92 ILE A N 1
ATOM 708 C CA . ILE A 1 92 ? -10.139 -4.868 20.757 1.00 98.50 92 ILE A CA 1
ATOM 709 C C . ILE A 1 92 ? -9.447 -3.528 20.975 1.00 98.50 92 ILE A C 1
ATOM 711 O O . ILE A 1 92 ? -8.772 -3.329 21.987 1.00 98.50 92 ILE A O 1
ATOM 715 N N . LEU A 1 93 ? -9.622 -2.612 20.029 1.00 98.50 93 LEU A N 1
ATOM 716 C CA . LEU A 1 93 ? -9.139 -1.241 20.115 1.00 98.50 93 LEU A CA 1
ATOM 717 C C . LEU A 1 93 ? -10.310 -0.328 20.467 1.00 98.50 93 LEU A C 1
ATOM 719 O O . LEU A 1 93 ? -11.323 -0.339 19.774 1.00 98.50 93 LEU A O 1
ATOM 723 N N . THR A 1 94 ? -10.175 0.479 21.516 1.00 98.56 94 THR A N 1
ATOM 724 C CA . THR A 1 94 ? -11.094 1.590 21.805 1.00 98.56 94 THR A CA 1
ATOM 725 C C . THR A 1 94 ? -10.377 2.892 21.495 1.00 98.56 94 THR A C 1
ATOM 727 O O . THR A 1 94 ? -9.409 3.245 22.170 1.00 98.56 94 THR A O 1
ATOM 730 N N . ILE A 1 95 ? -10.844 3.587 20.464 1.00 98.62 95 ILE A N 1
ATOM 731 C CA . ILE A 1 95 ? -10.195 4.767 19.902 1.00 98.62 95 ILE A CA 1
ATOM 732 C C . ILE A 1 95 ? -11.041 5.994 20.244 1.00 98.62 95 ILE A C 1
ATOM 734 O O . ILE A 1 95 ? -12.203 6.059 19.825 1.00 98.62 95 ILE A O 1
ATOM 738 N N . PRO A 1 96 ? -10.496 6.959 21.005 1.00 98.38 96 PRO A N 1
ATOM 739 C CA . PRO A 1 96 ? -11.214 8.182 21.312 1.00 98.38 96 PRO A CA 1
ATOM 740 C C . PRO A 1 96 ? -11.361 9.059 20.055 1.00 98.38 96 PRO A C 1
ATOM 742 O O . PRO A 1 96 ? -10.583 8.913 19.103 1.00 98.38 96 PRO A O 1
ATOM 745 N N . PRO A 1 97 ? -12.347 9.970 20.017 1.00 98.25 97 PRO A N 1
ATOM 746 C CA . PRO A 1 97 ? -12.720 10.655 18.783 1.00 98.25 97 PRO A CA 1
ATOM 747 C C . PRO A 1 97 ? -11.581 11.437 18.121 1.00 98.25 97 PRO A C 1
ATOM 749 O O . PRO A 1 97 ? -11.450 11.409 16.901 1.00 98.25 97 PRO A O 1
ATOM 752 N N . GLU A 1 98 ? -10.719 12.080 18.907 1.00 97.56 98 GLU A N 1
ATOM 753 C CA . GLU A 1 98 ? -9.554 12.851 18.454 1.00 97.56 98 GLU A CA 1
ATOM 754 C C . GLU A 1 98 ? -8.499 12.021 17.700 1.00 97.56 98 GLU A C 1
ATOM 756 O O . GLU A 1 98 ? -7.696 12.578 16.946 1.00 97.56 98 GLU A O 1
ATOM 761 N N . LEU A 1 99 ? -8.522 10.695 17.866 1.00 98.06 99 LEU A N 1
ATOM 762 C CA . LEU A 1 99 ? -7.672 9.738 17.151 1.00 98.06 99 LEU A CA 1
ATOM 763 C C . LEU A 1 99 ? -8.441 8.936 16.087 1.00 98.06 99 LEU A C 1
ATOM 765 O O . LEU A 1 99 ? -7.832 8.151 15.358 1.00 98.06 99 LEU A O 1
ATOM 769 N N . GLY A 1 100 ? -9.759 9.128 16.001 1.00 97.44 100 GLY A N 1
ATOM 770 C CA . GLY A 1 100 ? -10.640 8.614 14.956 1.00 97.44 100 GLY A CA 1
ATOM 771 C C . GLY A 1 100 ? -10.976 9.702 13.934 1.00 97.44 100 GLY A C 1
ATOM 772 O O . GLY A 1 100 ? -10.088 10.214 13.255 1.00 97.44 100 GLY A O 1
ATOM 773 N N . TYR A 1 101 ? -12.262 10.050 13.837 1.00 97.44 101 TYR A N 1
ATOM 774 C CA . TYR A 1 101 ? -12.791 11.026 12.869 1.00 97.44 101 TYR A CA 1
ATOM 775 C C . TYR A 1 101 ? -13.102 12.414 13.471 1.00 97.44 101 TYR A C 1
ATOM 777 O O . TYR A 1 101 ? -13.587 13.303 12.775 1.00 97.44 101 TYR A O 1
ATOM 785 N N . GLY A 1 102 ? -12.799 12.645 14.752 1.00 96.75 102 GLY A N 1
ATOM 786 C CA . GLY A 1 102 ? -12.959 13.947 15.405 1.00 96.75 102 GLY A CA 1
ATOM 787 C C . GLY A 1 102 ? -14.401 14.461 15.382 1.00 96.75 102 GLY A C 1
ATOM 788 O O . GLY A 1 102 ? -15.333 13.721 15.686 1.00 96.75 102 GLY A O 1
ATOM 789 N N . ASP A 1 103 ? -14.586 15.735 15.032 1.00 97.69 103 ASP A N 1
ATOM 790 C CA . ASP A 1 103 ? -15.902 16.387 14.940 1.00 97.69 103 ASP A CA 1
ATOM 791 C C . ASP A 1 103 ? -16.587 16.190 13.565 1.00 97.69 103 ASP A C 1
ATOM 793 O O . ASP A 1 103 ? -17.597 16.836 13.283 1.00 97.69 103 ASP A O 1
ATOM 797 N N . GLN A 1 104 ? -16.050 15.333 12.686 1.00 95.94 104 GLN A N 1
ATOM 798 C CA . GLN A 1 104 ? -16.634 15.078 11.365 1.00 95.94 104 GLN A CA 1
ATOM 799 C C . GLN A 1 104 ? -17.904 14.225 11.466 1.00 95.94 104 GLN A C 1
ATOM 801 O O . GLN A 1 104 ? -17.952 13.260 12.225 1.00 95.94 104 GLN A O 1
ATOM 806 N N . ASP A 1 105 ? -18.909 14.560 10.655 1.00 94.81 105 ASP A N 1
ATOM 807 C CA . ASP A 1 105 ? -20.097 13.730 10.449 1.00 94.81 105 ASP A CA 1
ATOM 808 C C . ASP A 1 105 ? -19.916 12.886 9.182 1.00 94.81 105 ASP A C 1
ATOM 810 O O . ASP A 1 105 ? -19.788 13.428 8.081 1.00 94.81 105 ASP A O 1
ATOM 814 N N . LEU A 1 106 ? -19.885 11.562 9.344 1.00 95.62 106 LEU A N 1
ATOM 815 C CA . LEU A 1 106 ? -19.763 10.598 8.246 1.00 95.62 106 LEU A CA 1
ATOM 816 C C . LEU A 1 106 ? -21.058 9.787 8.055 1.00 95.62 106 LEU A C 1
ATOM 818 O O . LEU A 1 106 ? -21.041 8.686 7.498 1.00 95.62 106 LEU A O 1
ATOM 822 N N . GLY A 1 107 ? -22.191 10.304 8.539 1.00 95.88 107 GLY A N 1
ATOM 823 C CA . GLY A 1 107 ? -23.504 9.674 8.458 1.00 95.88 107 GLY A CA 1
ATOM 824 C C . GLY A 1 107 ? -23.678 8.589 9.514 1.00 95.88 107 GLY A C 1
ATOM 825 O O . GLY A 1 107 ? -24.228 8.836 10.582 1.00 95.88 107 GLY A O 1
ATOM 826 N N . ILE A 1 108 ? -23.210 7.370 9.229 1.00 96.12 108 ILE A N 1
ATOM 827 C CA . ILE A 1 108 ? -23.315 6.255 10.189 1.00 96.12 108 ILE A CA 1
ATOM 828 C C . ILE A 1 108 ? -22.366 6.419 11.385 1.00 96.12 108 ILE A C 1
ATOM 830 O O . ILE A 1 108 ? -22.581 5.797 12.420 1.00 96.12 108 ILE A O 1
ATOM 834 N N . ILE A 1 109 ? -21.335 7.261 11.256 1.00 97.56 109 ILE A N 1
ATOM 835 C CA . ILE A 1 109 ? -20.438 7.645 12.350 1.00 97.56 109 ILE A CA 1
ATOM 836 C C . ILE A 1 109 ? -20.718 9.114 12.700 1.00 97.56 109 ILE A C 1
ATOM 838 O O . ILE A 1 109 ? -20.285 10.000 11.957 1.00 97.56 109 ILE A O 1
ATOM 842 N N . PRO A 1 110 ? -21.420 9.387 13.815 1.00 97.31 110 PRO A N 1
ATOM 843 C CA . PRO A 1 110 ? -21.653 10.749 14.280 1.00 97.31 110 PRO A CA 1
ATOM 844 C C . PRO A 1 110 ? -20.357 11.469 14.690 1.00 97.31 110 PRO A C 1
ATOM 846 O O . PRO A 1 110 ? -19.385 10.809 15.084 1.00 97.31 110 PRO A O 1
ATOM 849 N N . PRO A 1 111 ? -20.357 12.814 14.727 1.00 98.25 111 PRO A N 1
ATOM 850 C CA . PRO A 1 111 ? -19.280 13.592 15.328 1.00 98.25 111 PRO A CA 1
ATOM 851 C C . PRO A 1 111 ? -18.952 13.138 16.749 1.00 98.25 111 PRO A C 1
ATOM 853 O O . PRO A 1 111 ? -19.839 12.804 17.536 1.00 98.25 111 PRO A O 1
ATOM 856 N N . ARG A 1 112 ? -17.668 13.195 17.104 1.00 97.50 112 ARG A N 1
ATOM 857 C CA . ARG A 1 112 ? -17.146 12.884 18.443 1.00 97.50 112 ARG A CA 1
ATOM 858 C C . ARG A 1 112 ? -17.434 11.451 18.902 1.00 97.50 112 ARG A C 1
ATOM 860 O O . ARG A 1 112 ? -17.520 11.188 20.101 1.00 97.50 112 ARG A O 1
ATOM 867 N N . SER A 1 113 ? -17.564 10.524 17.957 1.00 98.38 113 SER A N 1
ATOM 868 C CA . SER A 1 113 ? -17.778 9.109 18.254 1.00 98.38 113 SER A CA 1
ATOM 869 C C . SER A 1 113 ? -16.498 8.420 18.719 1.00 98.38 113 SER A C 1
ATOM 871 O O . SER A 1 113 ? -15.463 8.487 18.054 1.00 98.38 113 SER A O 1
ATOM 873 N N . THR A 1 114 ? -16.585 7.702 19.839 1.00 98.56 114 THR A N 1
ATOM 874 C CA . THR A 1 114 ? -15.582 6.702 20.223 1.00 98.56 114 THR A CA 1
ATOM 875 C C . THR A 1 114 ? -15.780 5.462 19.362 1.00 98.56 114 THR A C 1
ATOM 877 O O . THR A 1 114 ? -16.890 4.933 19.280 1.00 98.56 114 THR A O 1
ATOM 880 N N . LEU A 1 115 ? -14.704 4.985 18.743 1.00 98.62 115 LEU A N 1
ATOM 881 C CA . LEU A 1 115 ? -14.742 3.838 17.841 1.00 98.62 115 LEU A CA 1
ATOM 882 C C . LEU A 1 115 ? -14.218 2.591 18.550 1.00 98.62 115 LEU A C 1
ATOM 884 O O . LEU A 1 115 ? -13.213 2.648 19.260 1.00 98.62 115 LEU A O 1
ATOM 888 N N . ILE A 1 116 ? -14.878 1.461 18.326 1.00 98.69 116 ILE A N 1
ATOM 889 C CA . ILE A 1 116 ? -14.449 0.146 18.795 1.00 98.69 116 ILE A CA 1
ATOM 890 C C . ILE A 1 116 ? -14.081 -0.689 17.572 1.00 98.69 116 ILE A C 1
ATOM 892 O O . ILE A 1 116 ? -14.910 -0.890 16.689 1.00 98.69 116 ILE A O 1
ATOM 896 N N . PHE A 1 117 ? -12.853 -1.196 17.524 1.00 98.62 117 PHE A N 1
ATOM 897 C CA . PHE A 1 117 ? -12.409 -2.111 16.477 1.00 98.62 117 PHE A CA 1
ATOM 898 C C . PHE A 1 117 ? -12.055 -3.468 17.063 1.00 98.62 117 PHE A C 1
ATOM 900 O O . PHE A 1 117 ? -11.160 -3.571 17.894 1.00 98.62 117 PHE A O 1
ATOM 907 N N . GLU A 1 118 ? -12.726 -4.513 16.597 1.00 98.44 118 GLU A N 1
ATOM 908 C CA . GLU A 1 118 ? -12.297 -5.898 16.793 1.00 98.44 118 GLU A CA 1
ATOM 909 C C . GLU A 1 118 ? -11.346 -6.257 15.653 1.00 98.44 118 GLU A C 1
ATOM 911 O O . GLU A 1 118 ? -11.764 -6.248 14.500 1.00 98.44 118 GLU A O 1
ATOM 916 N N . ILE A 1 119 ? -10.083 -6.536 15.967 1.00 98.38 119 ILE A N 1
ATOM 917 C CA . ILE A 1 119 ? -8.996 -6.831 15.028 1.00 98.38 119 ILE A CA 1
ATOM 918 C C . ILE A 1 119 ? -8.662 -8.321 15.080 1.00 98.38 119 ILE A C 1
ATOM 920 O O . ILE A 1 119 ? -8.587 -8.913 16.156 1.00 98.38 119 ILE A O 1
ATOM 924 N N . ASP A 1 120 ? -8.412 -8.904 13.913 1.00 98.12 120 ASP A N 1
ATOM 925 C CA . ASP A 1 120 ? -7.823 -10.227 13.723 1.00 98.12 120 ASP A CA 1
ATOM 926 C C . ASP A 1 120 ? -6.606 -10.083 12.806 1.00 98.12 120 ASP A C 1
ATOM 928 O O . ASP A 1 120 ? -6.750 -9.979 11.584 1.00 98.12 120 ASP A O 1
ATOM 932 N N . LEU A 1 121 ? -5.417 -9.985 13.401 1.00 97.56 121 LEU A N 1
ATOM 933 C CA . LEU A 1 121 ? -4.167 -9.741 12.691 1.00 97.56 121 LEU A CA 1
ATOM 934 C C . LEU A 1 121 ? -3.644 -11.060 12.118 1.00 97.56 1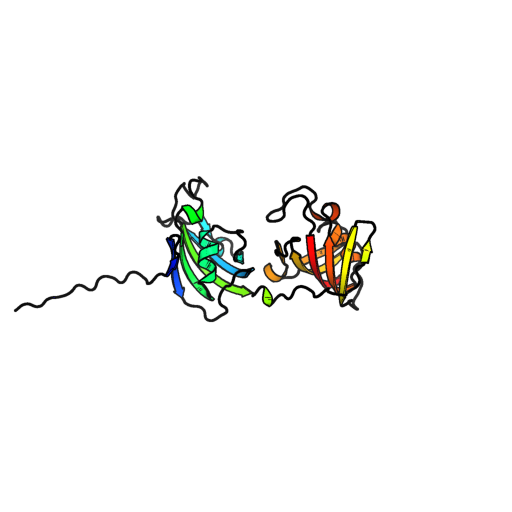21 LEU A C 1
ATOM 936 O O . LEU A 1 121 ? -3.180 -11.929 12.850 1.00 97.56 121 LEU A O 1
ATOM 940 N N . LEU A 1 122 ? -3.752 -11.218 10.801 1.00 94.94 122 LEU A N 1
ATOM 941 C CA . LEU A 1 122 ? -3.509 -12.488 10.119 1.00 94.94 122 LEU A CA 1
ATOM 942 C C . LEU A 1 122 ? -2.038 -12.693 9.770 1.00 94.94 122 LEU A C 1
ATOM 944 O O . LEU A 1 122 ? -1.575 -13.827 9.787 1.00 94.94 122 LEU A O 1
ATOM 948 N N . GLU A 1 123 ? -1.347 -11.620 9.392 1.00 91.50 123 GLU A N 1
ATOM 949 C CA . GLU A 1 123 ? -0.000 -11.688 8.826 1.00 91.50 123 GLU A CA 1
ATOM 950 C C . GLU A 1 123 ? 0.731 -10.360 9.015 1.00 91.50 123 GLU A C 1
ATOM 952 O O . GLU A 1 123 ? 0.131 -9.290 8.846 1.00 91.50 123 GLU A O 1
ATOM 957 N N . VAL A 1 124 ? 2.021 -10.438 9.330 1.00 90.25 124 VAL A N 1
ATOM 958 C CA . VAL A 1 124 ? 2.945 -9.307 9.406 1.00 90.25 124 VAL A CA 1
ATOM 959 C C . VAL A 1 124 ? 4.110 -9.592 8.465 1.00 90.25 124 VAL A C 1
ATOM 961 O O . VAL A 1 124 ? 4.979 -10.414 8.737 1.00 90.25 124 VAL A O 1
ATOM 964 N N . VAL A 1 125 ? 4.146 -8.877 7.345 1.00 82.19 125 VAL A N 1
ATOM 965 C CA . VAL A 1 125 ? 5.271 -8.913 6.414 1.00 82.19 125 VAL A CA 1
ATOM 966 C C . VAL A 1 125 ? 6.187 -7.747 6.753 1.00 82.19 125 VAL A C 1
ATOM 968 O O . VAL A 1 125 ? 5.832 -6.576 6.577 1.00 82.19 125 VAL A O 1
ATOM 971 N N . GLN A 1 126 ? 7.379 -8.061 7.257 1.00 73.00 126 GLN A N 1
ATOM 972 C CA . GLN A 1 126 ? 8.372 -7.043 7.571 1.00 73.00 126 GLN A CA 1
ATOM 973 C C . GLN A 1 126 ? 8.766 -6.298 6.293 1.00 73.00 126 GLN A C 1
ATOM 975 O O . GLN A 1 126 ? 9.139 -6.928 5.302 1.00 73.00 126 GLN A O 1
ATOM 980 N N . ALA A 1 127 ? 8.755 -4.964 6.311 1.00 59.88 127 ALA A N 1
ATOM 981 C CA . ALA A 1 127 ? 9.242 -4.185 5.169 1.00 59.88 127 ALA A CA 1
ATOM 982 C C . ALA A 1 127 ? 10.695 -4.521 4.812 1.00 59.88 127 ALA A C 1
ATOM 984 O O . ALA A 1 127 ? 11.042 -4.480 3.642 1.00 59.88 127 ALA A O 1
ATOM 985 N N . SER A 1 128 ? 11.516 -4.903 5.794 1.00 50.50 128 SER A N 1
ATOM 986 C CA . SER A 1 128 ? 12.895 -5.369 5.600 1.00 50.50 128 SER A CA 1
ATOM 987 C C . SER A 1 128 ? 13.001 -6.704 4.857 1.00 50.50 128 SER A C 1
ATOM 989 O O . SER A 1 128 ? 14.026 -6.960 4.235 1.00 50.50 128 SER A O 1
ATOM 991 N N . SER A 1 129 ? 11.967 -7.555 4.898 1.00 50.66 129 SER A N 1
ATOM 992 C CA . SER A 1 129 ? 11.936 -8.812 4.130 1.00 50.66 129 SER A CA 1
ATOM 993 C C . SER A 1 129 ? 11.761 -8.570 2.628 1.00 50.66 129 SER A C 1
ATOM 995 O O . SER A 1 129 ? 12.158 -9.395 1.805 1.00 50.66 129 SER A O 1
ATOM 997 N N . TYR A 1 130 ? 11.218 -7.406 2.270 1.00 59.59 130 TYR A N 1
ATOM 998 C CA . TYR A 1 130 ? 11.339 -6.851 0.940 1.00 59.59 130 TYR A CA 1
ATOM 999 C C . TYR A 1 130 ? 12.627 -6.013 0.900 1.00 59.59 130 TYR A C 1
ATOM 1001 O O . TYR A 1 130 ? 12.668 -4.876 1.363 1.00 59.59 130 TYR A O 1
ATOM 1009 N N . GLU A 1 131 ? 13.710 -6.557 0.351 1.00 65.44 131 GLU A N 1
ATOM 1010 C CA . GLU A 1 131 ? 14.900 -5.743 0.103 1.00 65.44 131 GLU A CA 1
ATOM 1011 C C . GLU A 1 131 ? 14.692 -4.930 -1.183 1.00 65.44 131 GLU A C 1
ATOM 1013 O O . GLU A 1 131 ? 14.515 -5.531 -2.252 1.00 65.44 131 GLU A O 1
ATOM 1018 N N . PRO A 1 132 ? 14.714 -3.578 -1.127 1.00 75.69 132 PRO A N 1
ATOM 1019 C CA . PRO A 1 132 ? 14.784 -2.762 -2.328 1.00 75.69 132 PRO A CA 1
ATOM 1020 C C . PRO A 1 132 ? 15.886 -3.279 -3.227 1.00 75.69 132 PRO A C 1
ATOM 1022 O O . PRO A 1 132 ? 16.989 -3.587 -2.772 1.00 75.69 132 PRO A O 1
ATOM 1025 N N . LEU A 1 133 ? 15.585 -3.348 -4.518 1.00 85.00 133 LEU A N 1
ATOM 1026 C CA . LEU A 1 133 ? 16.541 -3.801 -5.503 1.00 85.00 133 LEU A CA 1
ATOM 1027 C C . LEU A 1 133 ? 17.809 -2.957 -5.347 1.00 85.00 133 LEU A C 1
ATOM 1029 O O . LEU A 1 133 ? 17.767 -1.724 -5.436 1.00 85.00 133 LEU A O 1
ATOM 1033 N N . ASN A 1 134 ? 18.934 -3.608 -5.054 1.00 86.19 134 ASN A N 1
ATOM 1034 C CA . ASN A 1 134 ? 20.191 -2.894 -4.935 1.00 86.19 134 ASN A CA 1
ATOM 1035 C C . ASN A 1 134 ? 20.643 -2.479 -6.336 1.00 86.19 134 ASN A C 1
ATOM 1037 O O . ASN A 1 134 ? 21.102 -3.301 -7.128 1.00 86.19 134 ASN A O 1
ATOM 1041 N N . THR A 1 135 ? 20.482 -1.194 -6.633 1.00 89.38 135 THR A N 1
ATOM 1042 C CA . THR A 1 135 ? 20.866 -0.595 -7.912 1.00 89.38 135 THR A CA 1
ATOM 1043 C C . THR A 1 135 ? 22.107 0.282 -7.813 1.00 89.38 135 THR A C 1
ATOM 1045 O O . THR A 1 135 ? 22.442 0.979 -8.769 1.00 89.38 135 THR A O 1
ATOM 1048 N N . ALA A 1 136 ? 22.776 0.302 -6.658 1.00 89.25 136 ALA A N 1
ATOM 1049 C CA . ALA A 1 136 ? 23.956 1.128 -6.459 1.00 89.25 136 ALA A CA 1
ATOM 1050 C C . ALA A 1 136 ? 25.096 0.660 -7.376 1.00 89.25 136 ALA A C 1
ATOM 1052 O O . ALA A 1 136 ? 25.451 -0.516 -7.393 1.00 89.25 136 ALA A O 1
ATOM 1053 N N . GLY A 1 137 ? 25.669 1.595 -8.136 1.00 92.25 137 GLY A N 1
ATOM 1054 C CA . GLY A 1 137 ? 26.774 1.314 -9.057 1.00 92.25 137 GLY A CA 1
ATOM 1055 C C . GLY A 1 137 ? 26.381 0.582 -10.343 1.00 92.25 137 GLY A C 1
ATOM 1056 O O . GLY A 1 137 ? 27.272 0.175 -11.082 1.00 92.25 137 GLY A O 1
ATOM 1057 N N . LEU A 1 138 ? 25.084 0.409 -10.617 1.00 95.44 138 LEU A N 1
ATOM 1058 C CA . LEU A 1 138 ? 24.603 -0.163 -11.874 1.00 95.44 138 LEU A CA 1
ATOM 1059 C C . LEU A 1 138 ? 24.348 0.916 -12.929 1.00 95.44 138 LEU A C 1
ATOM 1061 O O . LEU A 1 138 ? 23.991 2.052 -12.608 1.00 95.44 138 LEU A O 1
ATOM 1065 N N . ASP A 1 139 ? 24.470 0.523 -14.196 1.00 96.44 139 ASP A N 1
ATOM 1066 C CA . ASP A 1 139 ? 24.198 1.402 -15.327 1.00 96.44 139 ASP A CA 1
ATOM 1067 C C . ASP A 1 139 ? 22.713 1.762 -15.410 1.00 96.44 139 ASP A C 1
ATOM 1069 O O . ASP A 1 139 ? 21.821 0.925 -15.248 1.00 96.44 139 ASP A O 1
ATOM 1073 N N . THR A 1 140 ? 22.455 3.033 -15.705 1.00 97.44 140 THR A N 1
ATOM 1074 C CA . THR A 1 140 ? 21.108 3.546 -15.944 1.00 97.44 140 THR A CA 1
ATOM 1075 C C . THR A 1 140 ? 20.898 3.733 -17.440 1.00 97.44 140 THR A C 1
ATOM 1077 O O . THR A 1 140 ? 21.582 4.537 -18.069 1.00 97.44 140 THR A O 1
ATOM 1080 N N . LEU A 1 141 ? 19.928 3.015 -18.003 1.00 97.06 141 LEU A N 1
ATOM 1081 C CA . LEU A 1 141 ? 19.420 3.267 -19.345 1.00 97.06 141 LEU A CA 1
ATOM 1082 C C . LEU A 1 141 ? 18.367 4.374 -19.267 1.00 97.06 141 LEU A C 1
ATOM 1084 O O . LEU A 1 141 ? 17.313 4.176 -18.670 1.00 97.06 141 LEU A O 1
ATOM 1088 N N . GLU A 1 142 ? 18.648 5.523 -19.870 1.00 97.69 142 GLU A N 1
ATOM 1089 C CA . GLU A 1 142 ? 17.706 6.635 -20.003 1.00 97.69 142 GLU A CA 1
ATOM 1090 C C . GLU A 1 142 ? 17.164 6.672 -21.433 1.00 97.69 142 GLU A C 1
ATOM 1092 O O . GLU A 1 142 ? 17.933 6.671 -22.394 1.00 97.69 142 GLU A O 1
ATOM 1097 N N . LEU A 1 143 ? 15.839 6.642 -21.566 1.00 97.50 143 LEU A N 1
ATOM 1098 C CA . LEU A 1 143 ? 15.144 6.710 -22.849 1.00 97.50 143 LEU A CA 1
ATOM 1099 C C . LEU A 1 143 ? 14.761 8.158 -23.174 1.00 97.50 143 LEU A C 1
ATOM 1101 O O . LEU A 1 143 ? 14.621 8.984 -22.273 1.00 97.50 143 LEU A O 1
ATOM 1105 N N . ASP A 1 144 ? 14.502 8.450 -24.451 1.00 97.56 144 ASP A N 1
ATOM 1106 C CA . ASP A 1 144 ? 14.092 9.789 -24.916 1.00 97.56 144 ASP A CA 1
ATOM 1107 C C . ASP A 1 144 ? 12.807 10.299 -24.236 1.00 97.56 144 ASP A C 1
ATOM 1109 O O . ASP A 1 144 ? 12.577 11.503 -24.122 1.00 97.56 144 ASP A O 1
ATOM 1113 N N . SER A 1 145 ? 11.965 9.383 -23.751 1.00 97.56 145 SER A N 1
ATOM 1114 C CA . SER A 1 145 ? 10.751 9.680 -22.987 1.00 97.56 145 SER A CA 1
ATOM 1115 C C . SER A 1 145 ? 11.028 10.215 -21.572 1.00 97.56 145 SER A C 1
ATOM 1117 O O . SER A 1 145 ? 10.107 10.700 -20.907 1.00 97.56 145 SER A O 1
ATOM 1119 N N . GLY A 1 146 ? 12.276 10.131 -21.098 1.00 97.75 146 GLY A N 1
ATOM 1120 C CA . GLY A 1 146 ? 12.701 10.431 -19.730 1.00 97.75 146 GLY A CA 1
ATOM 1121 C C . GLY A 1 146 ? 12.545 9.257 -18.757 1.00 97.75 146 GLY A C 1
ATOM 1122 O O . GLY A 1 146 ? 12.884 9.394 -17.581 1.00 97.75 146 GLY A O 1
ATOM 1123 N N . LEU A 1 147 ? 12.036 8.108 -19.216 1.00 98.38 147 LEU A N 1
ATOM 1124 C CA . LEU A 1 147 ? 12.025 6.871 -18.438 1.00 98.38 147 LEU A CA 1
ATOM 1125 C C . LEU A 1 147 ? 13.462 6.399 -18.193 1.00 98.38 147 LEU A C 1
ATOM 1127 O O . LEU A 1 147 ? 14.250 6.278 -19.133 1.00 98.38 147 LEU A O 1
ATOM 1131 N N . LYS A 1 148 ? 13.785 6.076 -16.938 1.00 98.56 148 LYS A N 1
ATOM 1132 C CA . LYS A 1 148 ? 15.074 5.474 -16.578 1.00 98.56 148 LYS A CA 1
ATOM 1133 C C . LYS A 1 148 ? 14.880 4.048 -16.098 1.00 98.56 148 LYS A C 1
ATOM 1135 O O . LYS A 1 148 ? 13.985 3.776 -15.299 1.00 98.56 148 LYS A O 1
ATOM 1140 N N . ILE A 1 149 ? 15.736 3.150 -16.568 1.00 98.19 149 ILE A N 1
ATOM 1141 C CA . ILE A 1 149 ? 15.704 1.722 -16.261 1.00 98.19 149 ILE A CA 1
ATOM 1142 C C . ILE A 1 149 ? 17.083 1.311 -15.757 1.00 98.19 149 ILE A C 1
ATOM 1144 O O . ILE A 1 149 ? 18.086 1.513 -16.437 1.00 98.19 149 ILE A O 1
ATOM 1148 N N . ILE A 1 150 ? 17.130 0.697 -14.580 1.00 98.19 150 ILE A N 1
ATOM 1149 C CA . ILE A 1 150 ? 18.348 0.133 -14.002 1.00 98.19 150 ILE A CA 1
ATOM 1150 C C . ILE A 1 150 ? 18.145 -1.370 -13.862 1.00 98.19 150 ILE A C 1
ATOM 1152 O O . ILE A 1 150 ? 17.326 -1.826 -13.063 1.00 98.19 150 ILE A O 1
ATOM 1156 N N . ILE A 1 151 ? 18.863 -2.155 -14.660 1.00 97.12 151 ILE A N 1
ATOM 1157 C CA . ILE A 1 151 ? 18.707 -3.612 -14.689 1.00 97.12 151 ILE A CA 1
ATOM 1158 C C . ILE A 1 151 ? 19.636 -4.230 -13.644 1.00 97.12 151 ILE A C 1
ATOM 1160 O O . ILE A 1 151 ? 20.844 -4.283 -13.846 1.00 97.12 151 ILE A O 1
ATOM 1164 N N . ALA A 1 152 ? 19.076 -4.746 -12.548 1.00 95.75 152 ALA A N 1
ATOM 1165 C CA . ALA A 1 152 ? 19.857 -5.467 -11.538 1.00 95.75 152 ALA A CA 1
ATOM 1166 C C . ALA A 1 152 ? 20.122 -6.920 -11.928 1.00 95.75 152 ALA A C 1
ATOM 1168 O O . ALA A 1 152 ? 21.168 -7.485 -11.615 1.00 95.75 152 ALA A O 1
ATOM 1169 N N . LYS A 1 153 ? 19.172 -7.542 -12.630 1.00 95.25 153 LYS A N 1
ATOM 1170 C CA . LYS A 1 153 ? 19.328 -8.894 -13.160 1.00 95.25 153 LYS A CA 1
ATOM 1171 C C . LYS A 1 153 ? 18.547 -9.024 -14.449 1.00 95.25 153 LYS A C 1
ATOM 1173 O O . LYS A 1 153 ? 17.327 -8.923 -14.430 1.00 95.25 153 LYS A O 1
ATOM 1178 N N . ILE A 1 154 ? 19.232 -9.307 -15.551 1.00 95.31 154 ILE A N 1
ATOM 1179 C CA . ILE A 1 154 ? 18.568 -9.577 -16.824 1.00 95.31 154 ILE A CA 1
ATOM 1180 C C . ILE A 1 154 ? 18.001 -11.004 -16.851 1.00 95.31 154 ILE A C 1
ATOM 1182 O O . ILE A 1 154 ? 18.671 -11.975 -16.482 1.00 95.31 154 ILE A O 1
ATOM 1186 N N . GLY A 1 155 ? 16.748 -11.122 -17.277 1.00 94.50 155 GLY A N 1
ATOM 1187 C CA . GLY A 1 155 ? 16.073 -12.390 -17.508 1.00 94.50 155 GLY A CA 1
ATOM 1188 C C . GLY A 1 155 ? 16.548 -13.078 -18.788 1.00 94.50 155 GLY A C 1
ATOM 1189 O O . GLY A 1 155 ? 17.070 -12.440 -19.699 1.00 94.50 155 GLY A O 1
ATOM 1190 N N . LYS A 1 156 ? 16.362 -14.399 -18.865 1.00 94.06 156 LYS A N 1
ATOM 1191 C CA . LYS A 1 156 ? 16.692 -15.211 -20.055 1.00 94.06 156 LYS A CA 1
ATOM 1192 C C . LYS A 1 156 ? 15.457 -15.774 -20.761 1.00 94.06 156 LYS A C 1
ATOM 1194 O O . LYS A 1 156 ? 15.602 -16.513 -21.731 1.00 94.06 156 LYS A O 1
ATOM 1199 N N . GLY A 1 157 ? 14.264 -15.493 -20.240 1.00 92.88 157 GLY A N 1
ATOM 1200 C CA . GLY A 1 157 ? 13.019 -15.957 -20.833 1.00 92.88 157 GLY A CA 1
ATOM 1201 C C . GLY A 1 157 ? 12.574 -15.090 -22.018 1.00 92.88 157 GLY A C 1
ATOM 1202 O O . GLY A 1 157 ? 13.302 -14.187 -22.442 1.00 92.88 157 GLY A O 1
ATOM 1203 N N . PRO A 1 158 ? 11.385 -15.361 -22.578 1.00 92.81 158 PRO A N 1
ATOM 1204 C CA . PRO A 1 158 ? 10.832 -14.590 -23.684 1.00 92.81 158 PRO A CA 1
ATOM 1205 C C . PRO A 1 158 ? 10.729 -13.097 -23.355 1.00 92.81 158 PRO A C 1
ATOM 1207 O O . PRO A 1 158 ? 10.431 -12.694 -22.230 1.00 92.81 158 PRO A O 1
ATOM 1210 N N . LYS A 1 159 ? 10.967 -12.266 -24.371 1.00 90.50 159 LYS A N 1
ATOM 1211 C CA . LYS A 1 159 ? 10.757 -10.820 -24.298 1.00 90.50 159 LYS A CA 1
ATOM 1212 C C . LYS A 1 159 ? 9.268 -10.514 -24.428 1.00 90.50 159 LYS A C 1
ATOM 1214 O O . LYS A 1 159 ? 8.609 -11.066 -25.310 1.00 90.50 159 LYS A O 1
ATOM 1219 N N . ALA A 1 160 ? 8.750 -9.632 -23.577 1.00 86.25 160 ALA A N 1
ATOM 1220 C CA . ALA A 1 160 ? 7.377 -9.170 -23.710 1.00 86.25 160 ALA A CA 1
ATOM 1221 C C . ALA A 1 160 ? 7.211 -8.365 -25.010 1.00 86.25 160 ALA A C 1
ATOM 1223 O O . ALA A 1 160 ? 8.035 -7.518 -25.354 1.00 86.25 160 ALA A O 1
ATOM 1224 N N . THR A 1 161 ? 6.152 -8.666 -25.758 1.00 88.19 161 THR A N 1
ATOM 1225 C CA . THR A 1 161 ? 5.797 -7.988 -27.011 1.00 88.19 161 THR A CA 1
ATOM 1226 C C . THR A 1 161 ? 4.426 -7.349 -26.868 1.00 88.19 161 THR A C 1
ATOM 1228 O O . THR A 1 161 ? 3.587 -7.879 -26.145 1.00 88.19 161 THR A O 1
ATOM 1231 N N . TYR A 1 162 ? 4.176 -6.246 -27.575 1.00 90.19 162 TYR A N 1
ATOM 1232 C CA . TYR A 1 162 ? 2.864 -5.593 -27.600 1.00 90.19 162 TYR A CA 1
ATOM 1233 C C . TYR A 1 162 ? 1.717 -6.600 -27.776 1.00 90.19 162 TYR A C 1
ATOM 1235 O O . TYR A 1 162 ? 1.788 -7.500 -28.615 1.00 90.19 162 TYR A O 1
ATOM 1243 N N . GLY A 1 163 ? 0.677 -6.453 -26.956 1.00 89.38 163 GLY A N 1
ATOM 1244 C CA . GLY A 1 163 ? -0.498 -7.320 -26.947 1.00 89.38 163 GLY A CA 1
ATOM 1245 C C . GLY A 1 163 ? -0.350 -8.623 -26.154 1.00 89.38 163 GLY A C 1
ATOM 1246 O O . GLY A 1 163 ? -1.360 -9.302 -25.967 1.00 89.38 163 GLY A O 1
ATOM 1247 N N . ARG A 1 164 ? 0.847 -8.978 -25.666 1.00 91.88 164 ARG A N 1
ATOM 1248 C CA . ARG A 1 164 ? 1.042 -10.146 -24.790 1.00 91.88 164 ARG A CA 1
ATOM 1249 C C . ARG A 1 164 ? 0.716 -9.865 -23.337 1.00 91.88 164 ARG A C 1
ATOM 1251 O O . ARG A 1 164 ? 0.787 -8.722 -22.886 1.00 91.88 164 ARG A O 1
ATOM 1258 N N . GLN A 1 165 ? 0.383 -10.929 -22.613 1.00 95.12 165 GLN A N 1
ATOM 1259 C CA . GLN A 1 165 ? 0.131 -10.839 -21.184 1.00 95.12 165 GLN A CA 1
ATOM 1260 C C . GLN A 1 165 ? 1.464 -10.883 -20.440 1.00 95.12 165 GLN A C 1
ATOM 1262 O O . GLN A 1 165 ? 2.267 -11.795 -20.641 1.00 95.12 165 GLN A O 1
ATOM 1267 N N . VAL A 1 166 ? 1.679 -9.921 -19.554 1.00 96.75 166 VAL A N 1
ATOM 1268 C CA . VAL A 1 166 ? 2.836 -9.863 -18.664 1.00 96.75 166 VAL A CA 1
ATOM 1269 C C . VAL A 1 166 ? 2.356 -10.062 -17.238 1.00 96.75 166 VAL A C 1
ATOM 1271 O O . VAL A 1 166 ? 1.385 -9.437 -16.810 1.00 96.75 166 VAL A O 1
ATOM 1274 N N . VAL A 1 167 ? 3.041 -10.938 -16.509 1.00 96.38 167 VAL A N 1
ATOM 1275 C CA . VAL A 1 167 ? 2.835 -11.162 -15.078 1.00 96.38 167 VAL A CA 1
ATOM 1276 C C . VAL A 1 167 ? 4.072 -10.673 -14.344 1.00 96.38 167 VAL A C 1
ATOM 1278 O O . VAL A 1 167 ? 5.185 -11.100 -14.660 1.00 96.38 167 VAL A O 1
ATOM 1281 N N . ALA A 1 168 ? 3.895 -9.783 -13.372 1.00 95.62 168 ALA A N 1
ATOM 1282 C CA . ALA A 1 168 ? 5.009 -9.161 -12.674 1.00 95.62 168 ALA A CA 1
ATOM 1283 C C . ALA A 1 168 ? 4.761 -9.018 -11.173 1.00 95.62 168 ALA A C 1
ATOM 1285 O O . ALA A 1 168 ? 3.661 -8.677 -10.734 1.00 95.62 168 ALA A O 1
ATOM 1286 N N . HIS A 1 169 ? 5.816 -9.217 -10.392 1.00 93.88 169 HIS A N 1
ATOM 1287 C CA . HIS A 1 169 ? 5.880 -8.647 -9.057 1.00 93.88 169 HIS A CA 1
ATOM 1288 C C . HIS A 1 169 ? 6.415 -7.223 -9.143 1.00 93.88 169 HIS A C 1
ATOM 1290 O O . HIS A 1 169 ? 7.254 -6.909 -9.988 1.00 93.88 169 HIS A O 1
ATOM 1296 N N . TYR A 1 170 ? 5.923 -6.361 -8.267 1.00 93.81 170 TYR A N 1
ATOM 1297 C CA . TYR A 1 170 ? 6.393 -4.994 -8.138 1.00 93.81 170 TYR A CA 1
ATOM 1298 C C . TYR A 1 170 ? 6.255 -4.474 -6.713 1.00 93.81 170 TYR A C 1
ATOM 1300 O O . TYR A 1 170 ? 5.385 -4.927 -5.965 1.00 93.81 170 TYR A O 1
ATOM 1308 N N . THR A 1 171 ? 7.060 -3.462 -6.408 1.00 90.25 171 THR A N 1
ATOM 1309 C CA . THR A 1 171 ? 6.882 -2.532 -5.292 1.00 90.25 171 THR A CA 1
ATOM 1310 C C . THR A 1 171 ? 7.156 -1.123 -5.811 1.00 90.25 171 THR A C 1
ATOM 1312 O O . THR A 1 171 ? 8.180 -0.883 -6.450 1.00 90.25 171 THR A O 1
ATOM 1315 N N . GLY A 1 172 ? 6.214 -0.206 -5.602 1.00 92.38 172 GLY A N 1
ATOM 1316 C CA . GLY A 1 172 ? 6.285 1.186 -6.040 1.00 92.38 172 GLY A CA 1
ATOM 1317 C C . GLY A 1 172 ? 6.553 2.133 -4.877 1.00 92.38 172 GLY A C 1
ATOM 1318 O O . GLY A 1 172 ? 5.905 2.012 -3.842 1.00 92.38 172 GLY A O 1
ATOM 1319 N N . TYR A 1 173 ? 7.461 3.089 -5.063 1.00 90.19 173 TYR A N 1
ATOM 1320 C CA . TYR A 1 173 ? 7.912 4.079 -4.085 1.00 90.19 173 TYR A CA 1
ATOM 1321 C C . TYR A 1 173 ? 7.751 5.506 -4.593 1.00 90.19 173 TYR A C 1
ATOM 1323 O O . TYR A 1 173 ? 7.946 5.805 -5.776 1.00 90.19 173 TYR A O 1
ATOM 1331 N N . LEU A 1 174 ? 7.494 6.405 -3.654 1.00 92.00 174 LEU A N 1
ATOM 1332 C CA . LEU A 1 174 ? 7.722 7.829 -3.814 1.00 92.00 174 LEU A CA 1
ATOM 1333 C C . LEU A 1 174 ? 9.229 8.145 -3.718 1.00 92.00 174 LEU A C 1
ATOM 1335 O O . LEU A 1 174 ? 10.001 7.337 -3.190 1.00 92.00 174 LEU A O 1
ATOM 1339 N N . PRO A 1 175 ? 9.675 9.326 -4.188 1.00 89.81 175 PRO A N 1
ATOM 1340 C CA . PRO A 1 175 ? 11.089 9.709 -4.150 1.00 89.81 175 PRO A CA 1
ATOM 1341 C C . PRO A 1 175 ? 11.689 9.789 -2.739 1.00 89.81 175 PRO A C 1
ATOM 1343 O O . PRO A 1 175 ? 12.905 9.713 -2.592 1.00 89.81 175 PRO A O 1
ATOM 1346 N N . ASP A 1 176 ? 10.853 9.928 -1.707 1.00 85.25 176 ASP A N 1
ATOM 1347 C CA . ASP A 1 176 ? 11.262 9.897 -0.298 1.00 85.25 176 ASP A CA 1
ATOM 1348 C C . ASP A 1 176 ? 11.464 8.468 0.249 1.00 85.25 176 ASP A C 1
ATOM 1350 O O . ASP A 1 176 ? 11.757 8.296 1.430 1.00 85.25 176 ASP A O 1
ATOM 1354 N N . GLY A 1 177 ? 11.317 7.445 -0.601 1.00 83.69 177 GLY A N 1
ATOM 1355 C CA . GLY A 1 177 ? 11.454 6.031 -0.253 1.00 83.69 177 GLY A CA 1
ATOM 1356 C C . GLY A 1 177 ? 10.159 5.376 0.229 1.00 83.69 177 GLY A C 1
ATOM 1357 O O . GLY A 1 177 ? 10.143 4.167 0.463 1.00 83.69 177 GLY A O 1
ATOM 1358 N N . LYS A 1 178 ? 9.048 6.115 0.350 1.00 81.69 178 LYS A N 1
ATOM 1359 C CA . LYS A 1 178 ? 7.782 5.532 0.805 1.00 81.69 178 LYS A CA 1
ATOM 1360 C C . LYS A 1 178 ? 7.128 4.668 -0.272 1.00 81.69 178 LYS A C 1
ATOM 1362 O O . LYS A 1 178 ? 6.659 5.175 -1.282 1.00 81.69 178 LYS A O 1
ATOM 1367 N N . ILE A 1 179 ? 7.003 3.369 -0.009 1.00 83.19 179 ILE A N 1
ATOM 1368 C CA . ILE A 1 179 ? 6.137 2.416 -0.734 1.00 83.19 179 ILE A CA 1
ATOM 1369 C C . ILE A 1 179 ? 4.666 2.890 -0.831 1.00 83.19 179 ILE A C 1
ATOM 1371 O O . ILE A 1 179 ? 3.948 2.880 0.163 1.00 83.19 179 ILE A O 1
ATOM 1375 N N . PHE A 1 180 ? 4.153 3.244 -1.999 1.00 85.38 180 PHE A N 1
ATOM 1376 C CA . PHE A 1 180 ? 2.723 3.557 -2.129 1.00 85.38 180 PHE A CA 1
ATOM 1377 C C . PHE A 1 180 ? 1.873 2.339 -2.510 1.00 85.38 180 PHE A C 1
ATOM 1379 O O . PHE A 1 180 ? 0.675 2.344 -2.243 1.00 85.38 180 PHE A O 1
ATOM 1386 N N . ASP A 1 181 ? 2.471 1.313 -3.124 1.00 86.00 181 ASP A N 1
ATOM 1387 C CA . ASP A 1 181 ? 1.783 0.089 -3.546 1.00 86.00 181 ASP A CA 1
ATOM 1388 C C . ASP A 1 181 ? 2.782 -1.058 -3.777 1.00 86.00 181 ASP A C 1
ATOM 1390 O O . ASP A 1 181 ? 3.952 -0.821 -4.083 1.00 86.00 181 ASP A O 1
ATOM 1394 N N . SER A 1 182 ? 2.342 -2.310 -3.649 1.00 85.75 182 SER A N 1
ATOM 1395 C CA . SER A 1 182 ? 3.151 -3.484 -3.982 1.00 85.75 182 SER A CA 1
ATOM 1396 C C . SER A 1 182 ? 2.291 -4.717 -4.254 1.00 85.75 182 SER A C 1
ATOM 1398 O O . SER A 1 182 ? 1.328 -5.002 -3.548 1.00 85.75 182 SER A O 1
ATOM 1400 N N . SER A 1 183 ? 2.677 -5.513 -5.253 1.00 86.62 183 SER A N 1
ATOM 1401 C CA . SER A 1 183 ? 2.056 -6.821 -5.531 1.00 86.62 183 SER A CA 1
ATOM 1402 C C . SER 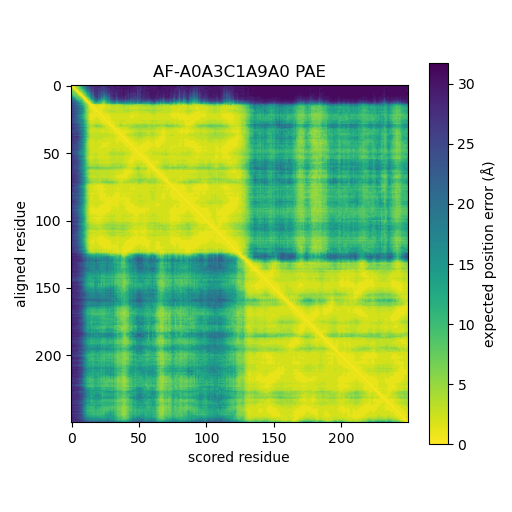A 1 183 ? 2.152 -7.798 -4.356 1.00 86.62 183 SER A C 1
ATOM 1404 O O . SER A 1 183 ? 1.307 -8.678 -4.211 1.00 86.62 183 SER A O 1
ATOM 1406 N N . TYR A 1 184 ? 3.172 -7.638 -3.509 1.00 76.81 184 TYR A N 1
ATOM 1407 C CA . TYR A 1 184 ? 3.333 -8.444 -2.306 1.00 76.81 184 TYR A CA 1
ATOM 1408 C C . TYR A 1 184 ? 2.329 -8.046 -1.227 1.00 76.81 184 TYR A C 1
ATOM 1410 O O . TYR A 1 184 ? 1.979 -8.898 -0.419 1.00 76.81 184 TYR A O 1
ATOM 1418 N N . LEU A 1 185 ? 1.802 -6.808 -1.269 1.00 70.75 185 LEU A N 1
ATOM 1419 C CA . LEU A 1 185 ? 0.587 -6.468 -0.528 1.00 70.75 185 LEU A CA 1
ATOM 1420 C C . LEU A 1 185 ? -0.500 -7.400 -1.035 1.00 70.75 185 LEU A C 1
ATOM 1422 O O . LEU A 1 185 ? -0.897 -8.310 -0.329 1.00 70.75 185 LEU A O 1
ATOM 1426 N N . HIS A 1 186 ? -0.879 -7.311 -2.306 1.00 70.25 186 HIS A N 1
ATOM 1427 C CA . HIS A 1 186 ? -2.041 -8.028 -2.847 1.00 70.25 186 HIS A CA 1
ATOM 1428 C C . HIS A 1 186 ? -1.952 -9.568 -2.813 1.00 70.25 186 HIS A C 1
ATOM 1430 O O . HIS A 1 186 ? -2.925 -10.233 -3.169 1.00 70.25 186 HIS A O 1
ATOM 1436 N N . GLY A 1 187 ? -0.818 -10.144 -2.398 1.00 69.00 187 GLY A N 1
ATOM 1437 C CA . GLY A 1 187 ? -0.583 -11.586 -2.273 1.00 69.00 187 GLY A CA 1
ATOM 1438 C C . GLY A 1 187 ? -0.447 -12.304 -3.616 1.00 69.00 187 GLY A C 1
ATOM 1439 O O . GLY A 1 187 ? -0.352 -13.528 -3.662 1.00 69.00 187 GLY A O 1
ATOM 1440 N N . GLN A 1 188 ? -0.450 -11.556 -4.718 1.00 81.44 188 GLN A N 1
ATOM 1441 C CA . GLN A 1 188 ? -0.386 -12.085 -6.073 1.00 81.44 188 GLN A CA 1
ATOM 1442 C C . GLN A 1 188 ? 0.281 -11.072 -7.011 1.00 81.44 188 GLN A C 1
ATOM 1444 O O . GLN A 1 188 ? 0.117 -9.861 -6.830 1.00 81.44 188 GLN A O 1
ATOM 1449 N N . PRO A 1 189 ? 1.021 -11.540 -8.030 1.00 89.94 189 PRO A N 1
ATOM 1450 C CA . PRO A 1 189 ? 1.573 -10.657 -9.045 1.00 89.94 189 PRO A CA 1
ATOM 1451 C C . PRO A 1 189 ? 0.454 -9.968 -9.831 1.00 89.94 189 PRO A C 1
ATOM 1453 O O . PRO A 1 189 ? -0.649 -10.499 -9.989 1.00 89.94 189 PRO A O 1
ATOM 1456 N N . ILE A 1 190 ? 0.757 -8.794 -10.378 1.00 94.19 190 ILE A N 1
ATOM 1457 C CA . ILE A 1 190 ? -0.141 -8.130 -11.320 1.00 94.19 190 ILE A CA 1
ATOM 1458 C C . ILE A 1 190 ? -0.041 -8.808 -12.684 1.00 94.19 190 ILE A C 1
ATOM 1460 O O . ILE A 1 190 ? 1.036 -9.237 -13.098 1.00 94.19 190 ILE A O 1
ATOM 1464 N N . SER A 1 191 ? -1.168 -8.888 -13.385 1.00 95.31 191 SER A N 1
ATOM 1465 C CA . SER A 1 191 ? -1.251 -9.379 -14.756 1.00 95.31 191 SER A CA 1
ATOM 1466 C C . SER A 1 191 ? -1.874 -8.298 -15.631 1.00 95.31 191 SER A C 1
ATOM 1468 O O . SER A 1 191 ? -2.983 -7.851 -15.346 1.00 95.31 191 SER A O 1
ATOM 1470 N N . PHE A 1 192 ? -1.181 -7.888 -16.691 1.00 96.00 192 PHE A N 1
ATOM 1471 C CA . PHE A 1 192 ? -1.655 -6.859 -17.621 1.00 96.00 192 PHE A CA 1
ATOM 1472 C C . PHE A 1 192 ? -1.248 -7.168 -19.066 1.00 96.00 192 PHE A C 1
ATOM 1474 O O . PHE A 1 192 ? -0.284 -7.895 -19.317 1.00 96.00 192 PHE A O 1
ATOM 1481 N N . GLN A 1 193 ? -1.994 -6.626 -20.024 1.00 96.31 193 GLN A N 1
ATOM 1482 C CA . GLN A 1 193 ? -1.683 -6.717 -21.444 1.00 96.31 193 GLN A CA 1
ATOM 1483 C C . GLN A 1 193 ? -0.752 -5.569 -21.847 1.00 96.31 193 GLN A C 1
ATOM 1485 O O . GLN A 1 193 ? -1.087 -4.395 -21.693 1.00 96.31 193 GLN A O 1
ATOM 1490 N N . LEU A 1 194 ? 0.427 -5.905 -22.369 1.00 95.62 194 LEU A N 1
ATOM 1491 C CA . LEU A 1 194 ? 1.459 -4.918 -22.663 1.00 95.62 194 LEU A CA 1
ATOM 1492 C C . LEU A 1 194 ? 1.048 -3.988 -23.812 1.00 95.62 194 LEU A C 1
ATOM 1494 O O . LEU A 1 194 ? 0.740 -4.449 -24.916 1.00 95.62 194 LEU A O 1
ATOM 1498 N N . GLY A 1 195 ? 1.121 -2.680 -23.570 1.00 92.06 195 GLY A N 1
ATOM 1499 C CA . GLY A 1 195 ? 0.875 -1.639 -24.567 1.00 92.06 195 GLY A CA 1
ATOM 1500 C C . GLY A 1 195 ? -0.601 -1.374 -24.850 1.00 92.06 195 GLY A C 1
ATOM 1501 O O . GLY A 1 195 ? -0.920 -0.682 -25.815 1.00 92.06 195 GLY A O 1
ATOM 1502 N N . SER A 1 196 ? -1.508 -1.929 -24.043 1.00 92.25 196 SER A N 1
ATOM 1503 C CA . SER A 1 196 ? -2.942 -1.652 -24.145 1.00 92.25 196 SER A CA 1
ATOM 1504 C C . SER A 1 196 ? -3.387 -0.474 -23.269 1.00 92.25 196 SER A C 1
ATOM 1506 O O . SER A 1 196 ? -4.584 -0.195 -23.216 1.00 92.25 196 SER A O 1
ATOM 1508 N N . GLY A 1 197 ? -2.477 0.168 -22.522 1.00 91.12 197 GLY A N 1
ATOM 1509 C CA . GLY A 1 197 ? -2.814 1.217 -21.556 1.00 91.12 197 GLY A CA 1
ATOM 1510 C C . GLY A 1 197 ? -3.534 0.714 -20.300 1.00 91.12 197 GLY A C 1
ATOM 1511 O O . GLY A 1 197 ? -4.220 1.491 -19.643 1.00 91.12 197 GLY A O 1
ATOM 1512 N N . GLN A 1 198 ? -3.419 -0.581 -19.970 1.00 92.06 198 GLN A N 1
ATOM 1513 C CA . GLN A 1 198 ? -3.949 -1.139 -18.711 1.00 92.06 198 GLN A CA 1
ATOM 1514 C C . GLN A 1 198 ? -3.143 -0.697 -17.481 1.00 92.06 198 GLN A C 1
ATOM 1516 O O . GLN A 1 198 ? -3.652 -0.723 -16.363 1.00 92.06 198 GLN A O 1
ATOM 1521 N N . VAL A 1 199 ? -1.891 -0.302 -17.697 1.00 95.69 199 VAL A N 1
ATOM 1522 C CA . VAL A 1 199 ? -0.964 0.227 -16.695 1.00 95.69 199 VAL A CA 1
ATOM 1523 C C . VAL A 1 199 ? -0.472 1.606 -17.139 1.00 95.69 199 VAL A C 1
ATOM 1525 O O . VAL A 1 199 ? -0.757 2.059 -18.248 1.00 95.69 1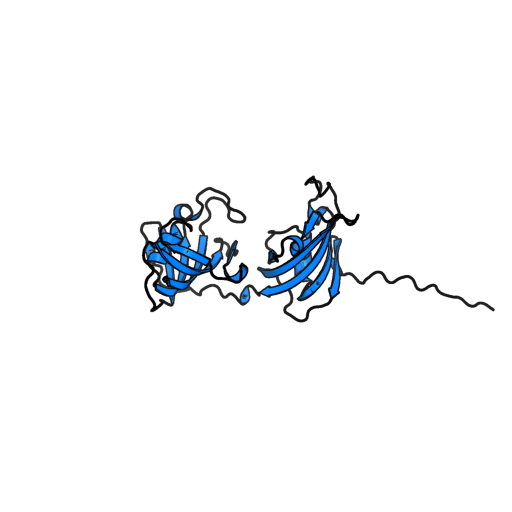99 VAL A O 1
ATOM 1528 N N . ILE A 1 200 ? 0.262 2.303 -16.270 1.00 97.12 200 ILE A N 1
ATOM 1529 C CA . ILE A 1 200 ? 0.849 3.606 -16.606 1.00 97.12 200 ILE A CA 1
ATOM 1530 C C . ILE A 1 200 ? 1.796 3.505 -17.814 1.00 97.12 200 ILE A C 1
ATOM 1532 O O . ILE A 1 200 ? 2.447 2.482 -18.027 1.00 97.12 200 ILE A O 1
ATOM 1536 N N . LYS A 1 201 ? 1.926 4.589 -18.587 1.00 97.56 201 LYS A N 1
ATOM 1537 C CA . LYS A 1 201 ? 2.704 4.605 -19.843 1.00 97.56 201 LYS A CA 1
ATOM 1538 C C . LYS A 1 201 ? 4.155 4.162 -19.654 1.00 97.56 201 LYS A C 1
ATOM 1540 O O . LYS A 1 201 ? 4.690 3.444 -20.491 1.00 97.56 201 LYS A O 1
ATOM 1545 N N . GLY A 1 202 ? 4.774 4.549 -18.538 1.00 97.50 202 GLY A N 1
ATOM 1546 C CA . GLY A 1 202 ? 6.141 4.147 -18.214 1.00 97.50 202 GLY A CA 1
ATOM 1547 C C . GLY A 1 202 ? 6.297 2.639 -18.021 1.00 97.50 202 GLY A C 1
ATOM 1548 O O . GLY A 1 202 ? 7.358 2.104 -18.320 1.00 97.50 202 GLY A O 1
ATOM 1549 N N . TRP A 1 203 ? 5.252 1.933 -17.578 1.00 97.75 203 TRP A N 1
ATOM 1550 C CA .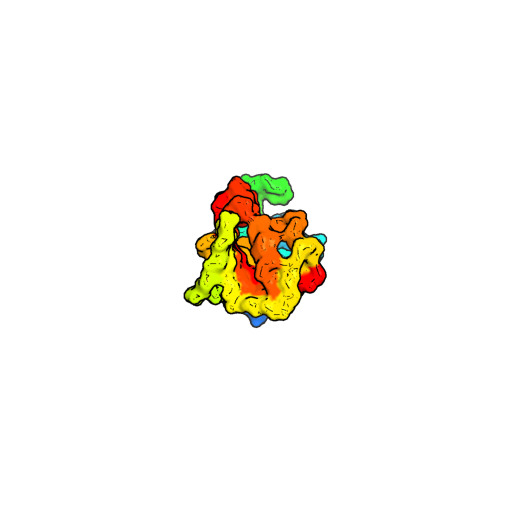 TRP A 1 203 ? 5.259 0.470 -17.532 1.00 97.75 203 TRP A CA 1
ATOM 1551 C C . TRP A 1 203 ? 5.125 -0.133 -18.930 1.00 97.75 203 TRP A C 1
ATOM 1553 O O . TRP A 1 203 ? 5.911 -1.013 -19.274 1.00 97.75 203 TRP A O 1
ATOM 1563 N N . ASP A 1 204 ? 4.186 0.354 -19.745 1.00 96.12 204 ASP A N 1
ATOM 1564 C CA . ASP A 1 204 ? 4.018 -0.126 -21.125 1.00 96.12 204 ASP A CA 1
ATOM 1565 C C . ASP A 1 204 ? 5.317 0.005 -21.939 1.00 96.12 204 ASP A C 1
ATOM 1567 O O . ASP A 1 204 ? 5.696 -0.899 -22.686 1.00 96.12 204 ASP A O 1
ATOM 1571 N N . GLU A 1 205 ? 6.049 1.099 -21.738 1.00 96.19 205 GLU A N 1
ATOM 1572 C CA . GLU A 1 205 ? 7.358 1.309 -22.347 1.00 96.19 205 GLU A CA 1
ATOM 1573 C C . GLU A 1 205 ? 8.438 0.411 -21.723 1.00 96.19 205 GLU A C 1
ATOM 1575 O O . GLU A 1 205 ? 9.105 -0.334 -22.445 1.00 96.19 205 GLU A O 1
ATOM 1580 N N . ALA A 1 206 ? 8.586 0.418 -20.391 1.00 96.94 206 ALA A N 1
ATOM 1581 C CA . ALA A 1 206 ? 9.632 -0.333 -19.698 1.00 96.94 206 ALA A CA 1
ATOM 1582 C C . ALA A 1 206 ? 9.544 -1.836 -19.963 1.00 96.94 206 ALA A C 1
ATOM 1584 O O . ALA A 1 206 ? 10.524 -2.446 -20.386 1.00 96.94 206 ALA A O 1
ATOM 1585 N N . PHE A 1 207 ? 8.378 -2.446 -19.740 1.00 96.69 207 PHE A N 1
ATOM 1586 C CA . PHE A 1 207 ? 8.214 -3.897 -19.827 1.00 96.69 207 PHE A CA 1
ATOM 1587 C C . PHE A 1 207 ? 8.417 -4.423 -21.250 1.00 96.69 207 PHE A C 1
ATOM 1589 O O . PHE A 1 207 ? 8.836 -5.567 -21.411 1.00 96.69 207 PHE A O 1
ATOM 1596 N N . SER A 1 208 ? 8.252 -3.584 -22.279 1.00 94.88 208 SER A N 1
ATOM 1597 C CA . SER A 1 208 ? 8.625 -3.932 -23.655 1.00 94.88 208 SER A CA 1
ATOM 1598 C C . SER A 1 208 ? 10.124 -4.197 -23.838 1.00 94.88 208 SER A C 1
ATOM 1600 O O . SER A 1 208 ? 10.521 -4.815 -24.824 1.00 94.88 208 SER A O 1
ATOM 1602 N N . LEU A 1 209 ? 10.972 -3.764 -22.899 1.00 94.19 209 LEU A N 1
ATOM 1603 C CA . LEU A 1 209 ? 12.422 -3.957 -22.909 1.00 94.19 209 LEU A CA 1
ATOM 1604 C C . LEU A 1 209 ? 12.894 -5.068 -21.963 1.00 94.19 209 LEU A C 1
ATOM 1606 O O . LEU A 1 209 ? 14.057 -5.455 -22.053 1.00 94.19 209 LEU A O 1
ATOM 1610 N N . LEU A 1 210 ? 12.024 -5.600 -21.097 1.00 95.31 210 LEU A N 1
ATOM 1611 C CA . LEU A 1 210 ? 12.389 -6.543 -20.036 1.00 95.31 210 LEU A CA 1
ATOM 1612 C C . LEU A 1 210 ? 11.992 -7.986 -20.407 1.00 95.31 210 LEU A C 1
ATOM 1614 O O . LEU A 1 210 ? 10.805 -8.313 -20.450 1.00 95.31 210 LEU A O 1
ATOM 1618 N N . PRO A 1 211 ? 12.957 -8.891 -20.653 1.00 95.62 211 PRO A N 1
ATOM 1619 C CA . PRO A 1 211 ? 12.684 -10.321 -20.775 1.00 95.62 211 PRO A CA 1
ATOM 1620 C C . PRO A 1 211 ? 12.121 -10.936 -19.492 1.00 95.62 211 PRO A C 1
ATOM 1622 O O . PRO A 1 211 ? 12.413 -10.469 -18.388 1.00 95.62 211 PRO A O 1
ATOM 1625 N N . GLN A 1 212 ? 11.392 -12.045 -19.612 1.00 97.00 212 GLN A N 1
ATOM 1626 C CA . GLN A 1 212 ? 10.959 -12.832 -18.457 1.00 97.00 212 GLN A CA 1
ATOM 1627 C C . GLN A 1 212 ? 12.154 -13.239 -17.577 1.00 97.00 212 GLN A C 1
ATOM 1629 O O . GLN A 1 212 ? 13.200 -13.684 -18.064 1.00 97.00 212 GLN A O 1
ATOM 1634 N N . GLY A 1 213 ? 11.981 -13.086 -16.263 1.00 95.00 213 GLY A N 1
ATOM 1635 C CA . GLY A 1 213 ? 12.995 -13.275 -15.227 1.00 95.00 213 GLY A CA 1
ATOM 1636 C C . GLY A 1 213 ? 13.833 -12.029 -14.923 1.00 95.00 213 GLY A C 1
ATOM 1637 O O . GLY A 1 213 ? 14.759 -12.112 -14.114 1.00 95.00 213 GLY A O 1
ATOM 1638 N N . THR A 1 214 ? 13.562 -10.896 -15.581 1.00 97.12 214 THR A N 1
ATOM 1639 C CA . THR A 1 214 ? 14.286 -9.641 -15.336 1.00 97.12 214 THR A CA 1
ATOM 1640 C C . THR A 1 214 ? 13.842 -9.004 -14.030 1.00 97.12 214 THR A C 1
ATOM 1642 O O . THR A 1 214 ? 12.643 -8.886 -13.790 1.00 97.12 214 THR A O 1
ATOM 1645 N N . LYS A 1 215 ? 14.809 -8.541 -13.232 1.00 96.56 215 LYS A N 1
ATOM 1646 C CA . LYS A 1 215 ? 14.600 -7.629 -12.106 1.00 96.56 215 LYS A CA 1
ATOM 1647 C C . LYS A 1 215 ? 15.209 -6.272 -12.434 1.00 96.56 215 LYS A C 1
ATOM 1649 O O . LYS A 1 215 ? 16.403 -6.193 -12.748 1.00 96.56 215 LYS A O 1
ATOM 1654 N N . ALA A 1 216 ? 14.406 -5.219 -12.372 1.00 97.25 216 ALA A N 1
ATOM 1655 C CA . ALA A 1 216 ? 14.832 -3.871 -12.728 1.00 97.25 216 ALA A CA 1
ATOM 1656 C C . ALA A 1 216 ? 14.177 -2.818 -11.834 1.00 97.25 216 ALA A C 1
ATOM 1658 O O . ALA A 1 216 ? 13.068 -3.019 -11.342 1.00 97.25 216 ALA A O 1
ATOM 1659 N N . ARG A 1 217 ? 14.862 -1.686 -11.668 1.00 97.88 217 ARG A N 1
ATOM 1660 C CA . ARG A 1 217 ? 14.284 -0.461 -11.124 1.00 97.88 217 ARG A CA 1
ATOM 1661 C C . ARG A 1 217 ? 13.885 0.462 -12.262 1.00 97.88 217 ARG A C 1
ATOM 1663 O O . ARG A 1 217 ? 14.686 0.721 -13.157 1.00 97.88 217 ARG A O 1
ATOM 1670 N N . LEU A 1 218 ? 12.669 0.974 -12.202 1.00 98.38 218 LEU A N 1
ATOM 1671 C CA . LEU A 1 218 ? 12.112 1.957 -13.117 1.00 98.38 218 LEU A CA 1
ATOM 1672 C C . LEU A 1 218 ? 12.000 3.285 -12.374 1.00 98.38 218 LEU A C 1
ATOM 1674 O O . LEU A 1 218 ? 11.468 3.319 -11.269 1.00 98.38 218 LEU A O 1
ATOM 1678 N N . ILE A 1 219 ? 12.470 4.374 -12.972 1.00 98.25 219 ILE A N 1
ATOM 1679 C CA . ILE A 1 219 ? 12.231 5.736 -12.486 1.00 98.25 219 ILE A CA 1
ATOM 1680 C C . ILE A 1 219 ? 11.384 6.424 -13.545 1.00 98.25 219 ILE A C 1
ATOM 1682 O O . ILE A 1 219 ? 11.840 6.681 -14.661 1.00 98.25 219 ILE A O 1
ATOM 1686 N N . ILE A 1 220 ? 10.124 6.657 -13.197 1.00 98.62 220 ILE A N 1
ATOM 1687 C CA . ILE A 1 220 ? 9.067 7.038 -14.123 1.00 98.62 220 ILE A CA 1
ATOM 1688 C C . ILE A 1 220 ? 8.678 8.491 -13.841 1.00 98.62 220 ILE A C 1
ATOM 1690 O O . ILE A 1 220 ? 8.101 8.767 -12.784 1.00 98.62 220 ILE A O 1
ATOM 1694 N N . PRO A 1 221 ? 8.979 9.431 -14.752 1.00 98.25 221 PRO A N 1
ATOM 1695 C CA . PRO A 1 221 ? 8.586 10.823 -14.584 1.00 98.25 221 PRO A CA 1
ATOM 1696 C C . PRO A 1 221 ? 7.055 10.990 -14.638 1.00 98.25 221 PRO A C 1
ATOM 1698 O O . PRO A 1 221 ? 6.359 10.146 -15.216 1.00 98.25 221 PRO A O 1
ATOM 1701 N N . PRO A 1 222 ? 6.506 12.095 -14.097 1.00 98.06 222 PRO A N 1
ATOM 1702 C CA . PRO A 1 222 ? 5.062 12.256 -13.917 1.00 98.06 222 PRO A CA 1
ATOM 1703 C C . PRO A 1 222 ? 4.242 12.090 -15.201 1.00 98.06 222 PRO A C 1
ATOM 1705 O O . PRO A 1 222 ? 3.178 11.477 -15.169 1.00 98.06 222 PRO A O 1
ATOM 1708 N N . HIS A 1 223 ? 4.728 12.572 -16.351 1.00 97.88 223 HIS A N 1
ATOM 1709 C CA . HIS A 1 223 ? 4.013 12.478 -17.635 1.00 97.88 223 HIS A CA 1
ATOM 1710 C C . HIS A 1 223 ? 3.902 11.049 -18.192 1.00 97.88 223 HIS A C 1
ATOM 1712 O O . HIS A 1 223 ? 3.062 10.802 -19.062 1.00 97.88 223 HIS A O 1
ATOM 1718 N N . LEU A 1 224 ? 4.714 10.115 -17.686 1.00 98.00 224 LEU A N 1
ATOM 1719 C CA . LEU A 1 224 ? 4.619 8.676 -17.955 1.00 98.00 224 LEU A CA 1
ATOM 1720 C C . LEU A 1 224 ? 3.897 7.904 -16.833 1.00 98.00 224 LEU A C 1
ATOM 1722 O O . LEU A 1 224 ? 3.670 6.701 -16.971 1.00 98.00 224 LEU A O 1
ATOM 1726 N N . ALA A 1 225 ? 3.528 8.587 -15.748 1.00 97.31 225 ALA A N 1
ATOM 1727 C CA . ALA A 1 225 ? 2.795 8.067 -14.598 1.00 97.31 225 ALA A CA 1
ATOM 1728 C C . ALA A 1 225 ? 1.394 8.712 -14.509 1.00 97.31 225 ALA A C 1
ATOM 1730 O O . ALA A 1 225 ? 0.616 8.620 -15.459 1.00 97.31 225 ALA A O 1
ATOM 1731 N N . TYR A 1 226 ? 1.066 9.360 -13.384 1.00 96.62 226 TYR A N 1
ATOM 1732 C CA . TYR A 1 226 ? -0.256 9.950 -13.112 1.00 96.62 226 TYR A CA 1
ATOM 1733 C C . TYR A 1 226 ? -0.368 11.452 -13.440 1.00 96.62 226 TYR A C 1
ATOM 1735 O O . TYR A 1 226 ? -1.427 12.061 -13.258 1.00 96.62 226 TYR A O 1
ATOM 1743 N N . GLY A 1 227 ? 0.693 12.061 -13.975 1.00 95.94 227 GLY A N 1
ATOM 1744 C CA . GLY A 1 227 ? 0.723 13.473 -14.347 1.00 95.94 227 GLY A CA 1
ATOM 1745 C C . GLY A 1 227 ? 0.524 14.402 -13.148 1.00 95.94 227 GLY A C 1
ATOM 1746 O O . GLY A 1 227 ? 1.086 14.180 -12.079 1.00 95.94 227 GLY A O 1
ATOM 1747 N N . ASN A 1 228 ? -0.289 15.442 -13.335 1.00 96.25 228 ASN A N 1
ATOM 1748 C CA . ASN A 1 228 ? -0.584 16.462 -12.321 1.00 96.25 228 ASN A CA 1
ATOM 1749 C C . ASN A 1 228 ? -1.832 16.133 -11.484 1.00 96.25 228 ASN A C 1
ATOM 1751 O O . ASN A 1 228 ? -2.485 17.046 -10.987 1.00 96.25 228 ASN A O 1
ATOM 1755 N N . ASN A 1 229 ? -2.195 14.855 -11.372 1.00 93.81 229 ASN A N 1
ATOM 1756 C CA . ASN A 1 229 ? -3.343 14.422 -10.581 1.00 93.81 229 ASN A CA 1
ATOM 1757 C C . ASN A 1 229 ? -2.871 13.734 -9.306 1.00 93.81 229 ASN A C 1
ATOM 1759 O O . ASN A 1 229 ? -1.937 12.932 -9.352 1.00 93.81 229 ASN A O 1
ATOM 1763 N N . ASP A 1 230 ? -3.559 13.998 -8.201 1.00 92.25 230 ASP A N 1
ATOM 1764 C CA . ASP A 1 230 ? -3.422 13.199 -6.990 1.00 92.25 230 ASP A CA 1
ATOM 1765 C C . ASP A 1 230 ? -4.124 11.848 -7.184 1.00 92.25 230 ASP A C 1
ATOM 1767 O O . ASP A 1 230 ? -5.263 11.780 -7.657 1.00 92.25 230 ASP A O 1
ATOM 1771 N N . VAL A 1 231 ? -3.445 10.758 -6.824 1.00 90.88 231 VAL A N 1
ATOM 1772 C CA . VAL A 1 231 ? -3.979 9.393 -6.929 1.00 90.88 231 VAL A CA 1
ATOM 1773 C C . VAL A 1 231 ? -3.711 8.648 -5.629 1.00 90.88 231 VAL A C 1
ATOM 1775 O O . VAL A 1 231 ? -2.613 8.148 -5.393 1.00 90.88 231 VAL A O 1
ATOM 1778 N N . GLY A 1 232 ? -4.729 8.567 -4.770 1.00 86.31 232 GLY A N 1
ATOM 1779 C CA . GLY A 1 232 ? -4.601 7.940 -3.454 1.00 86.31 232 GLY A CA 1
ATOM 1780 C C . GLY A 1 232 ? -3.447 8.565 -2.649 1.00 86.31 232 GLY A C 1
ATOM 1781 O O . GLY A 1 232 ? -3.474 9.772 -2.424 1.00 86.31 232 GLY A O 1
ATOM 1782 N N . PRO A 1 233 ? -2.430 7.789 -2.225 1.00 83.50 233 PRO A N 1
ATOM 1783 C CA . PRO A 1 233 ? -1.269 8.308 -1.495 1.00 83.50 233 PRO A CA 1
ATOM 1784 C C . PRO A 1 233 ? -0.213 8.996 -2.383 1.00 83.50 233 PRO A C 1
ATOM 1786 O O . PRO A 1 233 ? 0.840 9.371 -1.874 1.00 83.50 233 PRO A O 1
ATOM 1789 N N . ILE A 1 234 ? -0.442 9.118 -3.696 1.00 91.88 234 ILE A N 1
ATOM 1790 C CA . ILE A 1 234 ? 0.514 9.670 -4.663 1.00 91.88 234 ILE A CA 1
ATOM 1791 C C . ILE A 1 234 ? 0.166 11.138 -4.950 1.00 91.88 234 ILE A C 1
ATOM 1793 O O . ILE A 1 234 ? -0.871 11.389 -5.570 1.00 91.88 234 ILE A O 1
ATOM 1797 N N . PRO A 1 235 ? 1.025 12.102 -4.568 1.00 93.88 235 PRO A N 1
ATOM 1798 C CA . PRO A 1 235 ? 0.813 13.510 -4.889 1.00 93.88 235 PRO A CA 1
ATOM 1799 C C . PRO A 1 235 ? 0.908 13.803 -6.391 1.00 93.88 235 PRO A C 1
ATOM 1801 O O . PRO A 1 235 ? 1.705 13.183 -7.108 1.00 93.88 235 PRO A O 1
ATOM 1804 N N . ALA A 1 236 ? 0.179 14.816 -6.851 1.00 96.50 236 ALA A N 1
ATOM 1805 C CA . ALA A 1 236 ? 0.307 15.371 -8.194 1.00 96.50 236 ALA A CA 1
ATOM 1806 C C . ALA A 1 236 ? 1.768 15.724 -8.539 1.00 96.50 236 ALA A C 1
ATOM 1808 O O . ALA A 1 236 ? 2.493 16.316 -7.741 1.00 96.50 236 ALA A O 1
ATOM 1809 N N . GLY A 1 237 ? 2.209 15.379 -9.752 1.00 96.31 237 GLY A N 1
ATOM 1810 C CA . GLY A 1 237 ? 3.564 15.677 -10.222 1.00 96.31 237 GLY A CA 1
ATOM 1811 C C . GLY A 1 237 ? 4.656 14.772 -9.638 1.00 96.31 237 GLY A C 1
ATOM 1812 O O . GLY A 1 237 ? 5.837 15.091 -9.769 1.00 96.31 237 GLY A O 1
ATOM 1813 N N . SER A 1 238 ? 4.296 13.650 -9.009 1.00 97.38 238 SER A N 1
ATOM 1814 C CA . SER A 1 238 ? 5.271 12.718 -8.434 1.00 97.38 238 SER A CA 1
ATOM 1815 C C . SER A 1 238 ? 5.993 11.884 -9.492 1.00 97.38 238 SER A C 1
ATOM 1817 O O . SER A 1 238 ? 5.367 11.225 -10.325 1.00 97.38 238 SER A O 1
ATOM 1819 N N . THR A 1 239 ? 7.324 11.852 -9.411 1.00 98.00 239 THR A N 1
ATOM 1820 C CA . THR A 1 239 ? 8.135 10.794 -10.030 1.00 98.00 239 THR A CA 1
ATOM 1821 C C . THR A 1 239 ? 7.929 9.507 -9.244 1.00 98.00 239 THR A C 1
ATOM 1823 O O . THR A 1 239 ? 8.034 9.516 -8.018 1.00 98.00 239 THR A O 1
ATOM 1826 N N . LEU A 1 240 ? 7.666 8.401 -9.934 1.00 97.94 240 LEU A N 1
ATOM 1827 C CA . LEU A 1 240 ? 7.473 7.100 -9.300 1.00 97.94 240 LEU A CA 1
ATOM 1828 C C . LEU A 1 240 ? 8.701 6.229 -9.503 1.00 97.94 240 LEU A C 1
ATOM 1830 O O . LEU A 1 240 ? 9.241 6.151 -10.605 1.00 97.94 240 LEU A O 1
ATOM 1834 N N . ILE A 1 241 ? 9.119 5.546 -8.448 1.00 97.44 241 ILE A N 1
ATOM 1835 C CA . ILE A 1 241 ? 10.175 4.542 -8.513 1.00 97.44 241 ILE A CA 1
ATOM 1836 C C . ILE A 1 241 ? 9.495 3.185 -8.391 1.00 97.44 241 ILE A C 1
ATOM 1838 O O . ILE A 1 241 ? 8.674 2.999 -7.505 1.00 97.44 241 ILE A O 1
ATOM 1842 N N . PHE A 1 242 ? 9.806 2.233 -9.258 1.00 97.38 242 PHE A N 1
ATOM 1843 C CA . PHE A 1 242 ? 9.303 0.867 -9.141 1.00 97.38 242 PHE A CA 1
ATOM 1844 C C . PHE A 1 242 ? 10.448 -0.113 -9.183 1.00 97.38 242 PHE A C 1
ATOM 1846 O O . PHE A 1 242 ? 11.254 -0.068 -10.101 1.00 97.38 242 PHE A O 1
ATOM 1853 N N . ASP A 1 243 ? 10.459 -1.050 -8.255 1.00 95.62 243 ASP A N 1
ATOM 1854 C CA . ASP A 1 243 ? 11.220 -2.278 -8.407 1.00 95.62 243 ASP A CA 1
ATOM 1855 C C . ASP A 1 243 ? 10.276 -3.331 -8.968 1.00 95.62 243 ASP A C 1
ATOM 1857 O O . ASP A 1 243 ? 9.199 -3.556 -8.415 1.00 95.62 243 ASP A O 1
ATOM 1861 N N . VAL A 1 244 ? 10.657 -3.946 -10.084 1.00 96.19 244 VAL A N 1
ATOM 1862 C CA . VAL A 1 244 ? 9.829 -4.920 -10.797 1.00 96.19 244 VAL A CA 1
ATOM 1863 C C . VAL A 1 244 ? 10.582 -6.221 -11.024 1.00 96.19 244 VAL A C 1
ATOM 1865 O O . VAL A 1 244 ? 11.794 -6.226 -11.242 1.00 96.19 244 VAL A O 1
ATOM 1868 N N . GLU A 1 245 ? 9.844 -7.324 -11.025 1.00 95.31 245 GLU A N 1
ATOM 1869 C CA . GLU A 1 245 ? 10.296 -8.646 -11.438 1.00 95.31 245 GLU A CA 1
ATOM 1870 C C . GLU A 1 245 ? 9.308 -9.222 -12.451 1.00 95.31 245 GLU A C 1
ATOM 1872 O O . GLU A 1 245 ? 8.141 -9.450 -12.132 1.00 95.31 245 GLU A O 1
ATOM 1877 N N . VAL A 1 246 ? 9.774 -9.472 -13.676 1.00 96.31 246 VAL A N 1
ATOM 1878 C CA . VAL A 1 246 ? 8.959 -10.109 -14.717 1.00 96.31 246 VAL A CA 1
ATOM 1879 C C . VAL A 1 246 ? 8.876 -11.602 -14.419 1.00 96.31 246 VAL A C 1
ATOM 1881 O O . VAL A 1 246 ? 9.835 -12.339 -14.647 1.00 96.31 246 VAL A O 1
ATOM 1884 N N . VAL A 1 247 ? 7.733 -12.053 -13.915 1.00 95.19 247 VAL A N 1
ATOM 1885 C CA . VAL A 1 247 ? 7.499 -13.449 -13.527 1.00 95.19 247 VAL A CA 1
ATOM 1886 C C . VAL A 1 247 ? 7.207 -14.298 -14.758 1.00 95.19 247 VAL A C 1
ATOM 1888 O O . VAL A 1 247 ? 7.797 -15.366 -14.934 1.00 95.19 247 VAL A O 1
ATOM 1891 N N . ASP A 1 248 ? 6.317 -13.817 -15.627 1.00 94.81 248 ASP A N 1
ATOM 1892 C CA . ASP A 1 248 ? 5.858 -14.575 -16.787 1.00 94.81 248 ASP A CA 1
ATOM 1893 C C . ASP A 1 248 ? 5.461 -13.681 -17.964 1.00 94.81 248 ASP A C 1
ATOM 1895 O O . ASP A 1 248 ? 5.061 -12.528 -17.781 1.00 94.81 248 ASP A O 1
ATOM 1899 N N . VAL A 1 249 ? 5.568 -14.227 -19.174 1.00 91.94 249 VAL A N 1
ATOM 1900 C CA . VAL A 1 249 ? 5.157 -13.581 -20.427 1.00 91.94 249 VAL A CA 1
ATOM 1901 C C . VAL A 1 249 ? 4.438 -14.618 -21.288 1.00 91.94 249 VAL A C 1
ATOM 1903 O O . VAL A 1 249 ? 5.031 -15.633 -21.652 1.00 91.94 249 VAL A O 1
ATOM 1906 N N . LYS A 1 250 ? 3.173 -14.353 -21.633 1.00 87.56 250 LYS A N 1
ATOM 1907 C CA . LYS A 1 250 ? 2.285 -15.273 -22.370 1.00 87.56 250 LYS A CA 1
ATOM 1908 C C . LYS A 1 250 ? 1.852 -14.689 -23.712 1.00 87.56 250 LYS A C 1
ATOM 1910 O O . LYS A 1 250 ? 1.418 -13.515 -23.731 1.00 87.56 250 LYS A O 1
#